Protein AF-A0A958A503-F1 (afdb_monomer_lite)

Sequence (250 aa):
RQLDKTLAKVLLGQRELEAVKTFPFQDFVAVSDGATSAVVLAKGLRSYQADDNGTIALTLRRAVEWLTAANLEHRVGDAGPFFYVPDARCERTVRHEIGVVLGAPSPDDMALQQLNAAFQNPPLIVESQGQGRQTEWAWRQENLPLSSLALAGDHLLARFYNPTPITQPLSRAYLTTDILGQPQETMTQVPAKRIVTVRLDEELPVLSDTPPSPAVTVLARPAWRGGDNHGRPDPDIIAQLTENIAELEQ

pLDDT: mean 87.49, std 9.42, range [50.94, 97.81]

Secondary structure (DSSP, 8-state):
-PPPHHHHHHHSB-EESS---EEE-SSEEEEE-SS-EEEEEESS--EEEE-TT--EEE------SEET-TT-TTEESB-S--EE-GGGG--S-B---EEEEEES--TT-HHHHHHHHHHHSPPPPEEE--SSPP--------SS-EEEEEEETTEEEEEEE--SSS-EEEEEEEEEE-TT--EEEEEEEE-TT-EEEEEE-PPPPPP-SSPPSSPEEESSPPPPSB--------HHHHHHHHHHHHHHT-

Foldseek 3Di:
DDPDPVVCQAPDAKDFQDDDQKAFDDFKDWDDPLAKIKMKGWDPFTIWGADPVGDIGTDPADADQWDFDPPDPRMGHGHDDIDGRLLSRQQWAFDIDMDIDITGDDPQDLVVVVVSCCSHDPDWDKDFDDPDDDDDDDDDDWSFDWPDWDDQPQWIKTKTFRAHQAKAFGPDWFFWDDPNRHTDDIDGIHGHGDITMTTDPDRDPDDDPPQDPVHMGTPDDDDDRIDDGPGDDDVVVVVVVVVVVVVVVD

Structure (mmCIF, N/CA/C/O backbone):
data_AF-A0A958A503-F1
#
_entry.id   AF-A0A958A503-F1
#
loop_
_atom_site.group_PDB
_atom_site.id
_atom_site.type_symbol
_atom_site.label_atom_id
_atom_site.label_alt_id
_atom_site.label_comp_id
_atom_site.label_asym_id
_atom_site.label_entity_id
_atom_site.label_seq_id
_atom_site.pdbx_PDB_ins_code
_atom_site.Cartn_x
_atom_site.Cartn_y
_atom_site.Cartn_z
_atom_site.occupancy
_atom_site.B_iso_or_equiv
_atom_site.auth_seq_id
_atom_site.auth_comp_id
_atom_site.auth_asym_id
_atom_site.auth_atom_id
_atom_site.pdbx_PDB_model_num
ATOM 1 N N . ARG A 1 1 ? 46.637 9.782 -5.307 1.00 50.94 1 ARG A N 1
ATOM 2 C CA . ARG A 1 1 ? 46.701 8.643 -6.257 1.00 50.94 1 ARG A CA 1
ATOM 3 C C . ARG A 1 1 ? 45.408 8.658 -7.054 1.00 50.94 1 ARG A C 1
ATOM 5 O O . ARG A 1 1 ? 44.363 8.458 -6.456 1.00 50.94 1 ARG A O 1
ATOM 12 N N . GLN A 1 2 ? 45.462 9.013 -8.334 1.00 58.66 2 GLN A N 1
ATOM 13 C CA . GLN A 1 2 ? 44.288 9.022 -9.207 1.00 58.66 2 GLN A CA 1
ATOM 14 C C . GLN A 1 2 ? 44.073 7.579 -9.682 1.00 58.66 2 GLN A C 1
ATOM 16 O O . GLN A 1 2 ? 45.025 6.960 -10.155 1.00 58.66 2 GLN A O 1
ATOM 21 N N . LEU A 1 3 ? 42.885 7.015 -9.448 1.00 63.69 3 LEU A N 1
ATOM 22 C CA . LEU A 1 3 ? 42.519 5.700 -9.979 1.00 63.69 3 LEU A CA 1
ATOM 23 C C . LEU A 1 3 ? 42.612 5.742 -11.508 1.00 63.69 3 LEU A C 1
ATOM 25 O O . LEU A 1 3 ? 42.222 6.741 -12.117 1.00 63.69 3 LEU A O 1
ATOM 29 N N . ASP A 1 4 ? 43.129 4.670 -12.110 1.00 83.81 4 ASP A N 1
ATOM 30 C CA . ASP A 1 4 ? 43.065 4.490 -13.559 1.00 83.81 4 ASP A CA 1
ATOM 31 C C . ASP A 1 4 ? 41.610 4.648 -14.034 1.00 83.81 4 ASP A C 1
ATOM 33 O O . ASP A 1 4 ? 40.685 4.190 -13.365 1.00 83.81 4 ASP A O 1
ATOM 37 N N . LYS A 1 5 ? 41.395 5.312 -15.175 1.00 71.56 5 LYS A N 1
ATOM 38 C CA . LYS A 1 5 ? 40.052 5.622 -15.691 1.00 71.56 5 LYS A CA 1
ATOM 39 C C . LYS A 1 5 ? 39.243 4.357 -15.974 1.00 71.56 5 LYS A C 1
ATOM 41 O O . LYS A 1 5 ? 38.027 4.376 -15.801 1.00 71.56 5 LYS A O 1
ATOM 46 N N . THR A 1 6 ? 39.902 3.278 -16.387 1.00 70.44 6 THR A N 1
ATOM 47 C CA . THR A 1 6 ? 39.258 1.981 -16.642 1.00 70.44 6 THR A CA 1
ATOM 48 C C . THR A 1 6 ? 38.799 1.361 -15.329 1.00 70.44 6 THR A C 1
ATOM 50 O O . THR A 1 6 ? 37.628 1.023 -15.173 1.00 70.44 6 THR A O 1
ATOM 53 N N . LEU A 1 7 ? 39.692 1.321 -14.339 1.00 71.00 7 LEU A N 1
ATOM 54 C CA . LEU A 1 7 ? 39.386 0.806 -13.007 1.00 71.00 7 LEU A CA 1
ATOM 55 C C . LEU A 1 7 ? 38.335 1.660 -12.274 1.00 71.00 7 LEU A C 1
ATOM 57 O O . LEU A 1 7 ? 37.466 1.126 -11.594 1.00 71.00 7 LEU A O 1
ATOM 61 N N . ALA A 1 8 ? 38.357 2.982 -12.454 1.00 69.12 8 ALA A N 1
ATOM 62 C CA . ALA A 1 8 ? 37.370 3.893 -11.883 1.00 69.12 8 ALA A CA 1
ATOM 63 C C . ALA A 1 8 ? 35.960 3.668 -12.451 1.00 69.12 8 ALA A C 1
ATOM 65 O O . ALA A 1 8 ? 34.996 3.832 -11.714 1.00 69.12 8 ALA A O 1
ATOM 66 N N . LYS A 1 9 ? 35.826 3.270 -13.725 1.00 64.25 9 LYS A N 1
ATOM 67 C CA . LYS A 1 9 ? 34.524 2.919 -14.319 1.00 64.25 9 LYS A CA 1
ATOM 68 C C . LYS A 1 9 ? 33.946 1.630 -13.738 1.00 64.25 9 LYS A C 1
ATOM 70 O O . LYS A 1 9 ? 32.746 1.574 -13.515 1.00 64.25 9 LYS A O 1
ATOM 75 N N . VAL A 1 10 ? 34.796 0.638 -13.469 1.00 65.62 10 VAL A N 1
ATOM 76 C CA . VAL A 1 10 ? 34.387 -0.655 -12.888 1.00 65.62 10 VAL A CA 1
ATOM 77 C C . VAL A 1 10 ? 34.045 -0.519 -11.402 1.00 65.62 10 VAL A C 1
ATOM 79 O O . VAL A 1 10 ? 33.109 -1.139 -10.915 1.00 65.62 10 VAL A O 1
ATOM 82 N N . LEU A 1 11 ? 34.792 0.306 -10.663 1.00 68.75 11 LEU A N 1
ATOM 83 C CA . LEU A 1 11 ? 34.593 0.487 -9.221 1.00 68.75 11 LEU A CA 1
ATOM 84 C C . LEU A 1 11 ? 33.518 1.523 -8.870 1.00 68.75 11 LEU A C 1
ATOM 86 O O . LEU A 1 11 ? 33.119 1.626 -7.708 1.00 68.75 11 LEU A O 1
ATOM 90 N N . LEU A 1 12 ? 33.057 2.311 -9.842 1.00 70.62 12 LEU A N 1
ATOM 91 C CA . LEU A 1 12 ? 31.947 3.228 -9.639 1.00 70.62 12 LEU A CA 1
ATOM 92 C C . LEU A 1 12 ? 30.639 2.450 -9.789 1.00 70.62 12 LEU A C 1
ATOM 94 O O . LEU A 1 12 ? 30.165 2.227 -10.901 1.00 70.62 12 LEU A O 1
ATOM 98 N N . GLY A 1 13 ? 30.049 2.066 -8.657 1.00 70.38 13 GLY A N 1
ATOM 99 C CA . GLY A 1 13 ? 28.676 1.565 -8.646 1.00 70.38 13 GLY A CA 1
ATOM 100 C C . GLY A 1 13 ? 27.718 2.591 -9.253 1.00 70.38 13 GLY A C 1
ATOM 101 O O . GLY A 1 13 ? 27.991 3.795 -9.210 1.00 70.38 13 GLY A O 1
ATOM 102 N N . GLN A 1 14 ? 26.612 2.117 -9.826 1.00 77.44 14 GLN A N 1
ATOM 103 C CA . GLN A 1 14 ? 25.638 2.975 -10.494 1.00 77.44 14 GLN A CA 1
ATOM 104 C C . GLN A 1 14 ? 25.156 4.126 -9.593 1.00 77.44 14 GLN A C 1
ATOM 106 O O . GLN A 1 14 ? 24.748 3.918 -8.448 1.00 77.44 14 GLN A O 1
ATOM 111 N N . ARG A 1 15 ? 25.173 5.351 -10.126 1.00 75.56 15 ARG A N 1
ATOM 112 C CA . ARG A 1 15 ? 24.654 6.561 -9.473 1.00 75.56 15 ARG A CA 1
ATOM 113 C C . ARG A 1 15 ? 23.808 7.356 -10.456 1.00 75.56 15 ARG A C 1
ATOM 115 O O . ARG A 1 15 ? 24.171 7.485 -11.624 1.00 75.56 15 ARG A O 1
ATOM 122 N N . GLU A 1 16 ? 22.704 7.903 -9.962 1.00 80.31 16 GLU A N 1
ATOM 123 C CA . GLU A 1 16 ? 21.928 8.912 -10.688 1.00 80.31 16 GLU A CA 1
ATOM 124 C C . GLU A 1 16 ? 22.753 10.209 -10.760 1.00 80.31 16 GLU A C 1
ATOM 126 O O . GLU A 1 16 ? 23.384 10.606 -9.776 1.00 80.31 16 GLU A O 1
ATOM 131 N N . LEU A 1 17 ? 22.783 10.840 -11.932 1.00 79.75 17 LEU A N 1
ATOM 132 C CA . LEU A 1 17 ? 23.497 12.097 -12.179 1.00 79.75 17 LEU A CA 1
ATOM 133 C C . LEU A 1 17 ? 22.660 13.324 -11.802 1.00 79.75 17 LEU A C 1
ATOM 135 O O . LEU A 1 17 ? 23.209 14.376 -11.478 1.00 79.75 17 LEU A O 1
ATOM 139 N N . GLU A 1 18 ? 21.337 13.179 -11.835 1.00 81.31 18 GLU A N 1
ATOM 140 C CA . GLU A 1 18 ? 20.371 14.242 -11.583 1.00 81.31 18 GLU A CA 1
ATOM 141 C C . GLU A 1 18 ? 19.637 14.056 -10.251 1.00 81.31 18 GLU A C 1
ATOM 143 O O . GLU A 1 18 ? 19.759 13.037 -9.566 1.00 81.31 18 GLU A O 1
ATOM 148 N N . ALA A 1 19 ? 18.853 15.066 -9.873 1.00 81.38 19 ALA A N 1
ATOM 149 C CA . ALA A 1 19 ? 17.999 14.991 -8.699 1.00 81.38 19 ALA A CA 1
ATOM 150 C C . ALA A 1 19 ? 16.951 13.875 -8.857 1.00 81.38 19 ALA A C 1
ATOM 152 O O . ALA A 1 19 ? 16.210 13.826 -9.840 1.00 81.38 19 ALA A O 1
ATOM 153 N N . VAL A 1 20 ? 16.842 13.009 -7.848 1.00 80.88 20 VAL A N 1
ATOM 154 C CA . VAL A 1 20 ? 15.802 11.978 -7.793 1.00 80.88 20 VAL A CA 1
ATOM 155 C C . VAL A 1 20 ? 14.455 12.648 -7.522 1.00 80.88 20 VAL A C 1
ATOM 157 O O . VAL A 1 2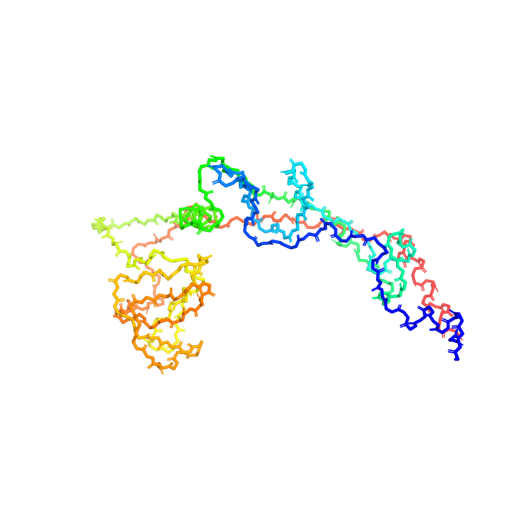0 ? 14.215 13.150 -6.428 1.00 80.88 20 VAL A O 1
ATOM 160 N N . LYS A 1 21 ? 13.575 12.644 -8.528 1.00 87.69 21 LYS A N 1
ATOM 161 C CA . LYS A 1 21 ? 12.207 13.196 -8.442 1.00 87.69 21 LYS A CA 1
ATOM 162 C C . LYS A 1 21 ? 11.114 12.132 -8.353 1.00 87.69 21 LYS A C 1
ATOM 164 O O . LYS A 1 21 ? 9.931 12.452 -8.364 1.00 87.69 21 LYS A O 1
ATOM 169 N N . THR A 1 22 ? 11.509 10.862 -8.304 1.00 91.25 22 THR A N 1
ATOM 170 C CA . THR A 1 22 ? 10.591 9.730 -8.168 1.00 91.25 22 THR A CA 1
ATOM 171 C C . THR A 1 22 ? 10.676 9.175 -6.757 1.00 91.25 22 THR A C 1
ATOM 173 O O . THR A 1 22 ? 11.751 8.779 -6.311 1.00 91.25 22 THR A O 1
ATOM 176 N N . PHE A 1 23 ? 9.537 9.109 -6.078 1.00 94.25 23 PHE A N 1
ATOM 177 C CA . PHE A 1 23 ? 9.445 8.719 -4.678 1.00 94.25 23 PHE A CA 1
ATOM 178 C C . PHE A 1 23 ? 8.565 7.476 -4.514 1.00 94.25 23 PHE A C 1
ATOM 180 O O . PHE A 1 23 ? 7.608 7.286 -5.278 1.00 94.25 23 PHE A O 1
ATOM 187 N N . PRO A 1 24 ? 8.877 6.606 -3.538 1.00 96.12 24 PRO A N 1
ATOM 188 C CA . PRO A 1 24 ? 8.024 5.481 -3.216 1.00 96.12 24 PRO A CA 1
ATOM 189 C C . PRO A 1 24 ? 6.780 5.946 -2.456 1.00 96.12 24 PRO A C 1
ATOM 191 O O . PRO A 1 24 ? 6.839 6.865 -1.643 1.00 96.12 24 PRO A O 1
ATOM 194 N N . PHE A 1 25 ? 5.663 5.260 -2.669 1.00 95.75 25 PHE A N 1
ATOM 195 C CA . PHE A 1 25 ? 4.483 5.368 -1.812 1.00 95.75 25 PHE A CA 1
ATOM 196 C C . PHE A 1 25 ? 3.798 4.006 -1.697 1.00 95.75 25 PHE A C 1
ATOM 198 O O . PHE A 1 25 ? 4.087 3.093 -2.477 1.00 95.75 25 PHE A O 1
ATOM 205 N N . GLN A 1 26 ? 2.919 3.849 -0.709 1.00 93.06 26 GLN A N 1
ATOM 206 C CA . GLN A 1 26 ? 2.221 2.586 -0.477 1.00 93.06 26 GLN A CA 1
ATOM 207 C C . GLN A 1 26 ? 0.765 2.657 -0.936 1.00 93.06 26 GLN A C 1
ATOM 209 O O . GLN A 1 26 ? 0.416 2.027 -1.929 1.00 93.06 26 GLN A O 1
ATOM 214 N N . ASP A 1 27 ? -0.067 3.433 -0.249 1.00 94.31 27 ASP A N 1
ATOM 215 C CA . ASP A 1 27 ? -1.512 3.410 -0.496 1.00 94.31 27 ASP A CA 1
ATOM 216 C C . ASP A 1 27 ? -2.041 4.731 -1.048 1.00 94.31 27 ASP A C 1
ATOM 218 O O . ASP A 1 27 ? -2.958 4.739 -1.870 1.00 94.31 27 ASP A O 1
ATOM 222 N N . PHE A 1 28 ? -1.451 5.849 -0.626 1.00 95.62 28 PHE A N 1
ATOM 223 C CA . PHE A 1 28 ? -1.832 7.171 -1.091 1.00 95.62 28 PHE A CA 1
ATOM 224 C C . PHE A 1 28 ? -0.673 8.161 -1.051 1.00 95.62 28 PHE A C 1
ATOM 226 O O . PHE A 1 28 ? 0.340 7.940 -0.386 1.00 95.62 28 PHE A O 1
ATOM 233 N N . VAL A 1 29 ? -0.862 9.266 -1.761 1.00 95.62 29 VAL A N 1
ATOM 234 C CA . VAL A 1 29 ? -0.036 10.473 -1.716 1.00 95.62 29 VAL A CA 1
ATOM 235 C C . VAL A 1 29 ? -0.966 11.682 -1.668 1.00 95.62 29 VAL A C 1
ATOM 237 O O . VAL A 1 29 ? -2.062 11.641 -2.225 1.00 95.62 29 VAL A O 1
ATOM 240 N N . ALA A 1 30 ? -0.555 12.743 -0.980 1.00 93.75 30 ALA A N 1
ATOM 241 C CA . ALA A 1 30 ? -1.361 13.943 -0.816 1.00 93.75 30 ALA A CA 1
ATOM 242 C C . ALA A 1 30 ? -0.523 15.212 -0.969 1.00 93.75 30 ALA A C 1
ATOM 244 O O . ALA A 1 30 ? 0.633 15.249 -0.548 1.00 93.75 30 ALA A O 1
ATOM 245 N N . VAL A 1 31 ? -1.144 16.252 -1.518 1.00 92.50 31 VAL A N 1
ATOM 246 C CA . VAL A 1 31 ? -0.665 17.638 -1.473 1.00 92.50 31 VAL A CA 1
ATOM 247 C C . VAL A 1 31 ? -1.658 18.429 -0.632 1.00 92.50 31 VAL A C 1
ATOM 249 O O . VAL A 1 31 ? -2.867 18.269 -0.798 1.00 92.50 31 VAL A O 1
ATOM 252 N N . SER A 1 32 ? -1.156 19.246 0.290 1.00 91.19 32 SER A N 1
ATOM 253 C CA . SER A 1 32 ? -1.972 20.045 1.203 1.00 91.19 32 SER A CA 1
ATOM 254 C C . SER A 1 32 ? -1.373 21.434 1.376 1.00 91.19 32 SER A C 1
ATOM 256 O O . SER A 1 32 ? -0.153 21.567 1.473 1.00 91.19 32 SER A O 1
ATOM 258 N N . ASP A 1 33 ? -2.230 22.450 1.451 1.00 88.94 33 ASP A N 1
ATOM 259 C CA . ASP A 1 33 ? -1.862 23.824 1.821 1.00 88.94 33 ASP A CA 1
ATOM 260 C C . ASP A 1 33 ? -2.138 24.127 3.310 1.00 88.94 33 ASP A C 1
ATOM 262 O O . ASP A 1 33 ? -1.980 25.259 3.766 1.00 88.94 33 ASP A O 1
ATOM 266 N N . GLY A 1 34 ? -2.554 23.112 4.077 1.00 85.56 34 GLY A N 1
ATOM 267 C CA . GLY A 1 34 ? -2.942 23.221 5.484 1.00 85.56 34 GLY A CA 1
ATOM 268 C C . GLY A 1 34 ? -4.422 23.548 5.717 1.00 85.56 34 GLY A C 1
ATOM 269 O O . GLY A 1 34 ? -4.911 23.311 6.821 1.00 85.56 34 GLY A O 1
ATOM 270 N N . ALA A 1 35 ? -5.151 24.032 4.707 1.00 87.62 35 ALA A N 1
ATOM 271 C CA . ALA A 1 35 ? -6.601 24.251 4.761 1.00 87.62 35 ALA A CA 1
ATOM 272 C C . ALA A 1 35 ? -7.371 23.192 3.958 1.00 87.62 35 ALA A C 1
ATOM 274 O O . ALA A 1 35 ? -8.446 22.743 4.361 1.00 87.62 35 ALA A O 1
ATOM 275 N N . THR A 1 36 ? -6.814 22.787 2.822 1.00 90.19 36 THR A N 1
ATOM 276 C CA . THR A 1 36 ? -7.361 21.783 1.917 1.00 90.19 36 THR A CA 1
ATOM 277 C C . THR A 1 36 ? -6.273 20.821 1.466 1.00 90.19 36 THR A C 1
ATOM 279 O O . THR A 1 36 ? -5.079 21.125 1.489 1.00 90.19 36 THR A O 1
ATOM 282 N N . SER A 1 37 ? -6.697 19.629 1.063 1.00 92.62 37 SER A N 1
ATOM 283 C CA . SER A 1 37 ? -5.823 18.582 0.562 1.00 92.62 37 SER A CA 1
ATOM 284 C C . SER A 1 37 ? -6.414 17.947 -0.689 1.00 92.62 37 SER A C 1
ATOM 286 O O . SER A 1 37 ? -7.624 17.711 -0.786 1.00 92.62 37 SER A O 1
ATOM 288 N N . ALA A 1 38 ? -5.531 17.623 -1.626 1.00 93.25 38 ALA A N 1
ATOM 289 C CA . ALA A 1 38 ? -5.799 16.72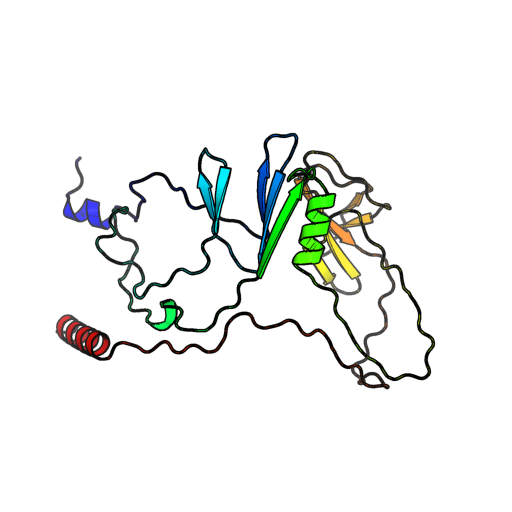3 -2.732 1.00 93.25 38 ALA A CA 1
ATOM 290 C C . ALA A 1 38 ? -5.048 15.417 -2.474 1.00 93.25 38 ALA 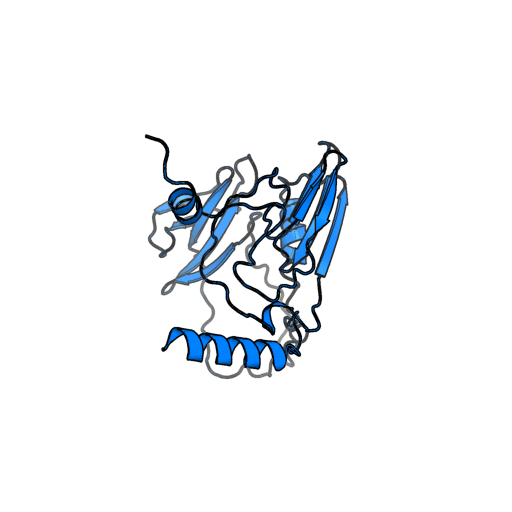A C 1
ATOM 292 O O . ALA A 1 38 ? -3.819 15.403 -2.392 1.00 93.25 38 ALA A O 1
ATOM 293 N N . VAL A 1 39 ? -5.788 14.321 -2.327 1.00 95.00 39 VAL A N 1
ATOM 294 C CA . VAL A 1 39 ? -5.240 12.992 -2.047 1.00 95.00 39 VAL A CA 1
ATOM 295 C C . VAL A 1 39 ? -5.511 12.080 -3.231 1.00 95.00 39 VAL A C 1
ATOM 297 O O . VAL A 1 39 ? -6.647 11.969 -3.694 1.00 95.00 39 VAL A O 1
ATOM 300 N N . VAL A 1 40 ? -4.475 11.377 -3.677 1.00 95.88 40 VAL A N 1
ATOM 301 C CA . VAL A 1 40 ? -4.576 10.301 -4.656 1.00 95.88 40 VAL A CA 1
ATOM 302 C C . VAL A 1 40 ? -4.350 8.967 -3.952 1.00 95.88 40 VAL A C 1
ATOM 304 O O . VAL A 1 40 ? -3.267 8.701 -3.436 1.00 95.88 40 VAL A O 1
ATOM 307 N N . LEU A 1 41 ? -5.383 8.130 -3.943 1.00 96.50 41 LEU A N 1
ATOM 308 C CA . LEU A 1 41 ? -5.375 6.752 -3.456 1.00 96.50 41 LEU A CA 1
ATOM 309 C C . LEU A 1 41 ? -5.048 5.824 -4.629 1.00 96.50 41 LEU A C 1
ATOM 311 O O . LEU A 1 41 ? -5.597 6.003 -5.716 1.00 96.50 41 LEU A O 1
ATOM 315 N N . ALA A 1 42 ? -4.214 4.807 -4.436 1.00 96.44 42 ALA A N 1
ATOM 316 C CA . ALA A 1 42 ? -3.919 3.844 -5.494 1.00 96.44 42 ALA A CA 1
ATOM 317 C C . ALA A 1 42 ? -3.745 2.420 -4.966 1.00 96.44 42 ALA A C 1
ATOM 319 O O . ALA A 1 42 ? -3.173 2.194 -3.900 1.00 96.44 42 ALA A O 1
ATOM 320 N N . LYS A 1 43 ? -4.193 1.436 -5.755 1.00 94.44 43 LYS A N 1
ATOM 321 C CA . LYS A 1 43 ? -3.964 0.014 -5.460 1.00 94.44 43 LYS A CA 1
ATOM 322 C C . LYS A 1 43 ? -2.794 -0.533 -6.257 1.00 94.44 43 LYS A C 1
ATOM 324 O O . LYS A 1 43 ? -2.853 -0.640 -7.480 1.00 94.44 43 LYS A O 1
ATOM 329 N N . GLY A 1 44 ? -1.746 -0.951 -5.553 1.00 91.50 44 GLY A N 1
ATOM 330 C CA . GLY A 1 44 ? -0.603 -1.650 -6.149 1.00 91.50 44 GLY A CA 1
ATOM 331 C C . GLY A 1 44 ? 0.352 -0.772 -6.964 1.00 91.50 44 GLY A C 1
ATOM 332 O O . GLY A 1 44 ? 1.324 -1.299 -7.497 1.00 91.50 44 GLY A O 1
ATOM 333 N N . LEU A 1 45 ? 0.122 0.542 -7.036 1.00 95.06 45 LEU A N 1
ATOM 334 C CA . LEU A 1 45 ? 1.112 1.500 -7.530 1.00 95.06 45 LEU A CA 1
ATOM 335 C C . LEU A 1 45 ? 2.073 1.867 -6.398 1.00 95.06 45 LEU A C 1
ATOM 337 O O . LEU A 1 45 ? 1.684 1.878 -5.230 1.00 95.06 45 LEU A O 1
ATOM 341 N N . ARG A 1 46 ? 3.346 2.083 -6.737 1.00 95.88 46 ARG A N 1
ATOM 342 C CA . ARG A 1 46 ? 4.429 2.232 -5.747 1.00 95.88 46 ARG A CA 1
ATOM 343 C C . ARG A 1 46 ? 5.372 3.391 -6.019 1.00 95.88 46 ARG A C 1
ATOM 345 O O . ARG A 1 46 ? 6.358 3.549 -5.313 1.00 95.88 46 ARG A O 1
ATOM 352 N N . SER A 1 47 ? 5.099 4.176 -7.052 1.00 96.50 47 SER A N 1
ATOM 353 C CA . SER A 1 47 ? 5.965 5.259 -7.494 1.00 96.50 47 SER A CA 1
ATOM 354 C C . SER A 1 47 ? 5.131 6.453 -7.928 1.00 96.50 47 SER A C 1
ATOM 356 O O . SER A 1 47 ? 4.174 6.304 -8.695 1.00 96.50 47 SER A O 1
ATOM 358 N N . TYR A 1 48 ? 5.521 7.625 -7.442 1.00 96.56 48 TYR A N 1
ATOM 359 C CA . TYR A 1 48 ? 4.973 8.901 -7.869 1.00 96.56 48 TYR A CA 1
ATOM 360 C C . TYR A 1 48 ? 6.089 9.926 -8.074 1.00 96.56 48 TYR A C 1
ATOM 362 O O . TYR A 1 48 ? 7.218 9.739 -7.614 1.00 96.56 48 TYR A O 1
ATOM 370 N N . GLN A 1 49 ? 5.758 11.011 -8.759 1.00 95.62 49 GLN A N 1
ATOM 371 C CA . GLN A 1 49 ? 6.546 12.236 -8.821 1.00 95.62 49 GLN A CA 1
ATOM 372 C C . GLN A 1 49 ? 5.675 13.396 -8.348 1.00 95.62 49 GLN A C 1
ATOM 374 O O . GLN A 1 49 ? 4.453 13.363 -8.522 1.00 95.62 49 GLN A O 1
ATOM 379 N N . ALA A 1 50 ? 6.306 14.399 -7.749 1.00 92.62 50 ALA A N 1
ATOM 380 C CA . ALA A 1 50 ? 5.658 15.645 -7.370 1.00 92.62 50 ALA A CA 1
ATOM 381 C C . ALA A 1 50 ? 6.504 16.840 -7.818 1.00 92.62 50 ALA A C 1
ATOM 383 O O . ALA A 1 50 ? 7.734 16.738 -7.859 1.00 92.62 50 ALA A O 1
ATOM 384 N N . ASP A 1 51 ? 5.846 17.946 -8.159 1.00 90.06 51 ASP A N 1
ATOM 385 C CA . ASP A 1 51 ? 6.495 19.214 -8.495 1.00 90.06 51 ASP A CA 1
ATOM 386 C C . ASP A 1 51 ? 6.097 20.348 -7.536 1.00 90.06 51 ASP A C 1
ATOM 388 O O . ASP A 1 51 ? 5.192 20.208 -6.709 1.00 90.06 51 ASP A O 1
ATOM 392 N N . ASP A 1 52 ? 6.779 21.487 -7.667 1.00 88.50 52 ASP A N 1
ATOM 393 C CA . ASP A 1 52 ? 6.561 22.670 -6.824 1.00 88.50 52 ASP A CA 1
ATOM 394 C C . ASP A 1 52 ? 5.186 23.328 -7.051 1.00 88.50 52 ASP A C 1
ATOM 396 O O . ASP A 1 52 ? 4.751 24.144 -6.240 1.00 88.50 52 ASP A O 1
ATOM 400 N N . ASN A 1 53 ? 4.478 22.963 -8.126 1.00 89.94 53 ASN A N 1
ATOM 401 C CA . ASN A 1 53 ? 3.116 23.425 -8.401 1.00 89.94 53 ASN A CA 1
ATOM 402 C C . ASN A 1 53 ? 2.054 22.541 -7.723 1.00 89.94 53 ASN A C 1
ATOM 404 O O . ASN A 1 53 ? 0.860 22.809 -7.859 1.00 89.94 53 ASN A O 1
ATOM 408 N N . GLY A 1 54 ? 2.463 21.480 -7.018 1.00 87.88 54 GLY A N 1
ATOM 409 C CA . GLY A 1 54 ? 1.554 20.528 -6.383 1.00 87.88 54 GLY A CA 1
ATOM 410 C C . GLY A 1 54 ? 0.993 19.469 -7.337 1.00 87.88 54 GLY A C 1
ATOM 411 O O . GLY A 1 54 ? 0.017 18.798 -6.999 1.00 87.88 54 GLY A O 1
ATOM 412 N N . THR A 1 55 ? 1.587 19.286 -8.519 1.00 93.06 55 THR A N 1
ATOM 413 C CA . THR A 1 55 ? 1.191 18.227 -9.456 1.00 93.06 55 THR A CA 1
ATOM 414 C C . THR A 1 55 ? 1.680 16.878 -8.948 1.00 93.06 55 THR A C 1
ATOM 416 O O . THR A 1 55 ? 2.874 16.702 -8.725 1.00 93.06 55 THR A O 1
ATOM 419 N N . ILE A 1 56 ? 0.784 15.895 -8.830 1.00 94.12 56 ILE A N 1
ATOM 420 C CA . ILE A 1 56 ? 1.141 14.496 -8.556 1.00 94.12 56 ILE A CA 1
ATOM 421 C C . ILE A 1 56 ? 1.048 13.695 -9.857 1.00 94.12 56 ILE A C 1
ATOM 423 O O . ILE A 1 56 ? -0.028 13.581 -10.444 1.00 94.12 56 ILE A O 1
ATOM 427 N N . ALA A 1 57 ? 2.150 13.071 -10.268 1.00 95.62 57 ALA A N 1
ATOM 428 C CA . ALA A 1 57 ? 2.175 12.115 -11.372 1.00 95.62 57 ALA A CA 1
ATOM 429 C C . ALA A 1 57 ? 2.391 10.694 -10.838 1.00 95.62 57 ALA A C 1
ATOM 431 O O . ALA A 1 57 ? 3.379 10.423 -10.159 1.00 95.62 57 ALA A O 1
ATOM 432 N N . LEU A 1 58 ? 1.481 9.769 -11.153 1.00 96.38 58 LEU A N 1
ATOM 433 C CA . LEU A 1 58 ? 1.619 8.357 -10.791 1.00 96.38 58 LEU A CA 1
ATOM 434 C C . LEU A 1 58 ? 2.247 7.557 -11.931 1.00 96.38 58 LEU A C 1
ATOM 436 O O . LEU A 1 58 ? 1.776 7.594 -13.068 1.00 96.38 58 LEU A O 1
ATOM 440 N N . THR A 1 59 ? 3.255 6.750 -11.608 1.00 95.69 59 THR A N 1
ATOM 441 C CA . THR A 1 59 ? 3.819 5.794 -12.564 1.00 95.69 59 THR A CA 1
ATOM 442 C C . THR A 1 59 ? 2.866 4.610 -12.708 1.00 95.69 59 THR A C 1
ATOM 444 O O . THR A 1 59 ? 2.859 3.714 -11.865 1.00 95.69 59 THR A O 1
ATOM 447 N N . LEU A 1 60 ? 2.061 4.589 -13.774 1.00 95.50 60 LEU A N 1
ATOM 448 C CA . LEU A 1 60 ? 1.121 3.488 -14.027 1.00 95.50 60 LEU A CA 1
ATOM 449 C C . LEU A 1 60 ? 1.847 2.210 -14.460 1.00 95.50 60 LEU A C 1
ATOM 451 O O . LEU A 1 60 ? 1.584 1.125 -13.946 1.00 95.50 60 LEU A O 1
ATOM 455 N N . ARG A 1 61 ? 2.795 2.340 -15.390 1.00 92.38 61 ARG A N 1
ATOM 456 C CA . ARG A 1 61 ? 3.554 1.218 -15.942 1.00 92.38 61 ARG A CA 1
ATOM 457 C C . ARG A 1 61 ? 4.960 1.664 -16.305 1.00 92.38 61 ARG A C 1
ATOM 459 O O . ARG A 1 61 ? 5.149 2.722 -16.895 1.00 92.38 61 ARG A O 1
ATOM 466 N N . ARG A 1 62 ? 5.935 0.810 -15.997 1.00 91.81 62 ARG A N 1
ATOM 467 C CA . ARG A 1 62 ? 7.312 0.926 -16.474 1.00 91.81 62 ARG A CA 1
ATOM 468 C C . ARG A 1 62 ? 7.661 -0.362 -17.204 1.00 91.81 62 ARG A C 1
ATOM 470 O O . ARG A 1 62 ? 7.723 -1.414 -16.578 1.00 91.81 62 ARG A O 1
ATOM 477 N N . ALA A 1 63 ? 7.827 -0.269 -18.516 1.00 93.38 63 ALA A N 1
ATOM 478 C CA . ALA A 1 63 ? 8.210 -1.384 -19.368 1.00 93.38 63 ALA A CA 1
ATOM 479 C C . ALA A 1 63 ? 9.694 -1.250 -19.704 1.00 93.38 63 ALA A C 1
ATOM 481 O O . ALA A 1 63 ? 10.136 -0.186 -20.132 1.00 93.38 63 ALA A O 1
ATOM 482 N N . VAL A 1 64 ? 10.452 -2.313 -19.476 1.00 91.38 64 VAL A N 1
ATOM 483 C CA . VAL A 1 64 ? 11.864 -2.407 -19.854 1.00 91.38 64 VAL A CA 1
ATOM 484 C C . VAL A 1 64 ? 12.104 -3.764 -20.480 1.00 91.38 64 VAL A C 1
ATOM 486 O O . VAL A 1 64 ? 11.334 -4.688 -20.265 1.00 91.38 64 VAL A O 1
ATOM 489 N N . GLU A 1 65 ? 13.178 -3.897 -21.232 1.00 92.56 65 GLU A N 1
ATOM 490 C CA . GLU A 1 65 ? 13.535 -5.170 -21.859 1.00 92.56 65 GLU A CA 1
ATOM 491 C C . GLU A 1 65 ? 14.908 -5.677 -21.404 1.00 92.56 65 GLU A C 1
ATOM 493 O O . GLU A 1 65 ? 15.244 -6.843 -21.581 1.00 92.56 65 GLU A O 1
ATOM 498 N N . TRP A 1 66 ? 15.672 -4.812 -20.741 1.00 89.00 66 TRP A N 1
ATOM 499 C CA . TRP A 1 66 ? 17.018 -5.102 -20.281 1.00 89.00 66 TRP A CA 1
ATOM 500 C C . TRP A 1 66 ? 17.174 -4.711 -18.819 1.00 89.00 66 TRP A C 1
ATOM 502 O O . TRP A 1 66 ? 16.821 -3.596 -18.411 1.00 89.00 66 TRP A O 1
ATOM 512 N N . LEU A 1 67 ? 17.720 -5.629 -18.026 1.00 86.25 67 LEU A N 1
ATOM 513 C CA . LEU A 1 67 ? 18.278 -5.299 -16.724 1.00 86.25 67 LEU A CA 1
ATOM 514 C C . LEU A 1 67 ? 19.666 -4.690 -16.954 1.00 86.25 67 LEU A C 1
ATOM 516 O O . LEU A 1 67 ? 20.376 -5.131 -17.852 1.00 86.25 67 LEU A O 1
ATOM 520 N N . THR A 1 68 ? 20.002 -3.661 -16.169 1.00 77.50 68 THR A N 1
ATOM 521 C CA . THR A 1 68 ? 21.297 -2.948 -16.217 1.00 77.50 68 THR A CA 1
ATOM 522 C C . THR A 1 68 ? 21.681 -2.420 -17.607 1.00 77.50 68 THR A C 1
ATOM 524 O O . THR A 1 68 ? 22.806 -2.574 -18.072 1.00 77.50 68 THR A O 1
ATOM 527 N N . ALA A 1 69 ? 20.740 -1.740 -18.275 1.00 71.75 69 ALA A N 1
ATOM 528 C CA . ALA A 1 69 ? 21.001 -1.136 -19.578 1.00 71.75 69 ALA A CA 1
ATOM 529 C C . ALA A 1 69 ? 22.236 -0.220 -19.578 1.00 71.75 69 ALA A C 1
ATOM 531 O O . ALA A 1 69 ? 22.384 0.650 -18.715 1.00 71.75 69 ALA A O 1
ATOM 532 N N . ALA A 1 70 ? 23.115 -0.423 -20.562 1.00 67.44 70 ALA A N 1
ATOM 533 C CA . ALA A 1 70 ? 24.288 0.415 -20.759 1.00 67.44 70 ALA A CA 1
ATOM 534 C C . ALA A 1 70 ? 23.882 1.827 -21.216 1.00 67.44 70 ALA A C 1
ATOM 536 O O . ALA A 1 70 ? 22.868 2.007 -21.889 1.00 67.44 70 ALA A O 1
ATOM 537 N N . ASN A 1 71 ? 24.715 2.820 -20.893 1.00 69.75 71 ASN A N 1
ATOM 538 C CA . ASN A 1 71 ? 24.608 4.193 -21.406 1.00 69.75 71 ASN A CA 1
ATOM 539 C C . ASN A 1 71 ? 23.269 4.899 -21.106 1.00 69.75 71 ASN A C 1
ATOM 541 O O . ASN A 1 71 ? 22.763 5.653 -21.934 1.00 69.75 71 ASN A O 1
ATOM 545 N N . LEU A 1 72 ? 22.694 4.673 -19.921 1.00 73.62 72 LEU A N 1
ATOM 546 C CA . LEU A 1 72 ? 21.526 5.430 -19.461 1.00 73.62 72 LEU A CA 1
ATOM 547 C C . LEU A 1 72 ? 21.888 6.913 -19.290 1.00 73.62 72 LEU A C 1
ATOM 549 O O . LEU A 1 72 ? 22.797 7.239 -18.535 1.00 73.62 72 LEU A O 1
ATOM 553 N N . GLU A 1 73 ? 21.140 7.798 -19.951 1.00 77.25 73 GLU A N 1
ATOM 554 C CA . GLU A 1 73 ? 21.414 9.244 -20.033 1.00 77.25 73 GLU A CA 1
ATOM 555 C C . GLU A 1 73 ? 21.641 9.906 -18.665 1.00 77.25 73 GLU A C 1
ATOM 557 O O . GLU A 1 73 ? 22.581 10.676 -18.484 1.00 77.25 73 GLU A O 1
ATOM 562 N N . HIS A 1 74 ? 20.834 9.536 -17.671 1.00 78.88 74 HIS A N 1
ATOM 563 C CA . HIS A 1 74 ? 20.868 10.145 -16.339 1.00 78.88 74 HIS A CA 1
ATOM 564 C C . HIS A 1 74 ? 21.638 9.312 -15.305 1.00 78.88 74 HIS A C 1
ATOM 566 O O . HIS A 1 74 ? 21.495 9.546 -14.103 1.00 78.88 74 HIS A O 1
ATOM 572 N N . ARG A 1 75 ? 22.442 8.324 -15.729 1.00 77.00 75 ARG A N 1
ATOM 573 C CA . ARG A 1 75 ? 23.190 7.445 -14.815 1.00 77.00 75 ARG A CA 1
ATOM 574 C C . ARG A 1 75 ? 24.628 7.233 -15.252 1.00 77.00 75 ARG A C 1
ATOM 576 O O . ARG A 1 75 ? 24.944 7.129 -16.429 1.00 77.00 75 ARG A O 1
ATOM 583 N N . VAL A 1 76 ? 25.501 7.090 -14.265 1.00 79.38 76 VAL A N 1
ATOM 584 C CA . VAL A 1 76 ? 26.907 6.731 -14.464 1.00 79.38 76 VAL A CA 1
ATOM 585 C C . VAL A 1 76 ? 27.266 5.530 -13.603 1.00 79.38 76 VAL A C 1
ATOM 587 O O . VAL A 1 76 ? 26.673 5.331 -12.546 1.00 79.38 76 VAL A O 1
ATOM 590 N N . GLY A 1 77 ? 28.267 4.767 -14.030 1.00 74.69 77 GLY A N 1
ATOM 591 C CA . GLY A 1 77 ? 28.732 3.581 -13.317 1.00 74.69 77 GLY A CA 1
ATOM 592 C C . GLY A 1 77 ? 28.012 2.311 -13.754 1.00 74.69 77 GLY A C 1
ATOM 593 O O . GLY A 1 77 ? 27.062 2.353 -14.539 1.00 74.69 77 GLY A O 1
ATOM 594 N N . ASP A 1 78 ? 28.501 1.184 -13.253 1.00 72.62 78 ASP A N 1
ATOM 595 C CA . ASP A 1 78 ? 27.989 -0.142 -13.586 1.00 72.62 78 ASP A CA 1
ATOM 596 C C . ASP A 1 78 ? 26.915 -0.580 -12.577 1.00 72.62 78 ASP A C 1
ATOM 598 O O . ASP A 1 78 ? 27.041 -0.377 -11.364 1.00 72.62 78 ASP A O 1
ATOM 602 N N . ALA A 1 79 ? 25.828 -1.146 -13.096 1.00 73.12 79 ALA A N 1
ATOM 603 C CA . ALA A 1 79 ? 24.704 -1.659 -12.319 1.00 73.12 79 ALA A CA 1
ATOM 604 C C . ALA A 1 79 ? 24.714 -3.190 -12.202 1.00 73.12 79 ALA A C 1
ATOM 606 O O . ALA A 1 79 ? 23.848 -3.747 -11.526 1.00 73.12 79 ALA A O 1
ATOM 607 N N . GLY A 1 80 ? 25.670 -3.863 -12.850 1.00 77.50 80 GLY A N 1
ATOM 608 C CA . GLY A 1 80 ? 25.776 -5.314 -12.906 1.00 77.50 80 GLY A CA 1
ATOM 609 C C . GLY A 1 80 ? 25.546 -5.879 -14.314 1.00 77.50 80 GLY A C 1
ATOM 610 O O . GLY A 1 80 ? 25.442 -5.131 -15.288 1.00 77.50 80 GLY A O 1
ATOM 611 N N . PRO A 1 81 ? 25.443 -7.214 -14.439 1.00 76.44 81 PRO A N 1
ATOM 612 C CA . PRO A 1 81 ? 25.471 -7.885 -15.732 1.00 76.44 81 PRO A CA 1
ATOM 613 C C . PRO A 1 81 ? 24.238 -7.552 -16.568 1.00 76.44 81 PRO A C 1
ATOM 615 O O . PRO A 1 81 ? 23.121 -7.569 -16.054 1.00 76.44 81 PRO A O 1
ATOM 618 N N . PHE A 1 82 ? 24.456 -7.284 -17.853 1.00 83.38 82 PHE A N 1
ATOM 619 C CA . PHE A 1 82 ? 23.408 -6.969 -18.820 1.00 83.38 82 PHE A CA 1
ATOM 620 C C . PHE A 1 82 ? 22.562 -8.216 -19.108 1.00 83.38 82 PHE A C 1
ATOM 622 O O . PHE A 1 82 ? 23.065 -9.192 -19.664 1.00 83.38 82 PHE A O 1
ATOM 629 N N . PHE A 1 83 ? 21.283 -8.197 -18.719 1.00 88.06 83 PHE A N 1
ATOM 630 C CA . PHE A 1 83 ? 20.377 -9.341 -18.890 1.00 88.06 83 PHE A CA 1
ATOM 631 C C . PHE A 1 83 ? 19.169 -8.995 -19.749 1.00 88.06 83 PHE A C 1
ATOM 633 O O . PHE A 1 83 ? 18.459 -8.025 -19.473 1.00 88.06 83 PHE A O 1
ATOM 640 N N . TYR A 1 84 ? 18.895 -9.849 -20.735 1.00 92.19 84 TYR A N 1
ATOM 641 C CA . TYR A 1 84 ? 17.682 -9.782 -21.541 1.00 92.19 84 TYR A CA 1
ATOM 642 C C . TYR A 1 84 ? 16.482 -10.309 -20.748 1.00 92.19 84 TYR A C 1
ATOM 644 O O . TYR A 1 84 ? 16.473 -11.459 -20.306 1.00 92.19 84 TYR A O 1
ATOM 652 N N . VAL A 1 85 ? 15.473 -9.462 -20.547 1.00 93.31 85 VAL A N 1
ATOM 653 C CA . VAL A 1 85 ? 14.288 -9.736 -19.718 1.00 93.31 85 VAL A CA 1
ATOM 654 C C . VAL A 1 85 ? 13.003 -9.370 -20.478 1.00 93.31 85 VAL A C 1
ATOM 656 O O . VAL A 1 85 ? 12.309 -8.422 -20.108 1.00 93.31 85 VAL A O 1
ATOM 659 N N . PRO A 1 86 ? 12.639 -10.119 -21.537 1.00 93.31 86 PRO A N 1
ATOM 660 C CA . PRO A 1 86 ? 11.529 -9.765 -22.430 1.00 93.31 86 PRO A CA 1
ATOM 661 C C . PRO A 1 86 ? 10.183 -9.630 -21.705 1.00 93.31 86 PRO A C 1
ATOM 663 O O . PRO A 1 86 ? 9.378 -8.754 -22.018 1.00 93.31 86 PRO A O 1
ATOM 666 N N . ASP A 1 87 ? 9.954 -10.423 -20.660 1.00 92.62 87 ASP A N 1
ATOM 667 C CA . ASP A 1 87 ? 8.725 -10.350 -19.866 1.00 92.62 87 ASP A CA 1
ATOM 668 C C . ASP A 1 87 ? 8.585 -9.049 -19.057 1.00 92.62 87 ASP A C 1
ATOM 670 O O . ASP A 1 87 ? 7.467 -8.650 -18.706 1.00 92.62 87 ASP A O 1
ATOM 674 N N . ALA A 1 88 ? 9.688 -8.334 -18.801 1.00 93.56 88 ALA A N 1
ATOM 675 C CA . ALA A 1 88 ? 9.669 -7.035 -18.128 1.00 93.56 88 ALA A CA 1
ATOM 676 C C . ALA A 1 88 ? 9.089 -5.915 -19.012 1.00 93.56 88 ALA A C 1
ATOM 678 O O . ALA A 1 88 ? 8.774 -4.828 -18.508 1.00 93.56 88 ALA A O 1
ATOM 679 N N . ARG A 1 89 ? 8.839 -6.180 -20.306 1.00 94.12 89 ARG A N 1
ATOM 680 C CA . ARG A 1 89 ? 8.092 -5.264 -21.179 1.00 94.12 89 ARG A CA 1
ATOM 681 C C . ARG A 1 89 ? 6.642 -5.127 -20.732 1.00 94.12 89 ARG A C 1
ATOM 683 O O . ARG A 1 89 ? 5.971 -4.175 -21.124 1.00 94.12 89 ARG A O 1
ATOM 690 N N . CYS A 1 90 ? 6.166 -6.006 -19.843 1.00 93.75 90 CYS A N 1
ATOM 691 C CA . CYS A 1 90 ? 4.829 -5.960 -19.251 1.00 93.75 90 CYS A CA 1
ATOM 692 C C . CYS A 1 90 ? 3.712 -6.037 -20.307 1.00 93.75 90 CYS A C 1
ATOM 694 O O . CYS A 1 90 ? 2.687 -5.375 -20.164 1.00 93.75 90 CYS A O 1
ATOM 696 N N . GLU A 1 91 ? 3.915 -6.807 -21.378 1.00 95.19 91 GLU A N 1
ATOM 697 C CA . GLU A 1 91 ? 2.968 -7.001 -22.488 1.00 95.19 91 GLU A CA 1
ATOM 698 C C . GLU A 1 91 ? 1.750 -7.815 -22.037 1.00 95.19 91 GLU A C 1
ATOM 700 O O . GLU A 1 91 ? 1.606 -8.993 -22.336 1.00 95.19 91 GLU A O 1
ATOM 705 N N . ARG A 1 92 ? 0.887 -7.183 -21.244 1.00 93.81 92 ARG A N 1
ATOM 706 C CA . ARG A 1 92 ? -0.326 -7.759 -20.665 1.00 93.81 92 ARG A CA 1
ATOM 707 C C . ARG A 1 92 ? -1.346 -6.670 -20.376 1.00 93.81 92 ARG A C 1
ATOM 709 O O . ARG A 1 92 ? -0.992 -5.497 -20.226 1.00 93.81 92 ARG A O 1
ATOM 716 N N . THR A 1 93 ? -2.607 -7.055 -20.225 1.00 93.94 93 THR A N 1
ATOM 717 C CA . THR A 1 93 ? -3.628 -6.152 -19.684 1.00 93.94 93 THR A CA 1
ATOM 718 C C . THR A 1 93 ? -3.373 -5.925 -18.196 1.00 93.94 93 THR A C 1
ATOM 720 O O . THR A 1 93 ? -3.175 -6.876 -17.441 1.00 93.94 93 THR A O 1
ATOM 723 N N . VAL A 1 94 ? -3.397 -4.666 -17.758 1.00 93.75 94 VAL A N 1
ATOM 724 C CA . VAL A 1 94 ? -3.298 -4.295 -16.342 1.00 93.75 94 VAL A CA 1
ATOM 725 C C . VAL A 1 94 ? -4.433 -3.339 -16.004 1.00 93.75 94 VAL A C 1
ATOM 727 O O . VAL A 1 94 ? -4.659 -2.360 -16.714 1.00 93.75 94 VAL A O 1
ATOM 730 N N . ARG A 1 95 ? -5.153 -3.619 -14.917 1.00 94.56 95 ARG A N 1
ATOM 731 C CA . ARG A 1 95 ? -6.175 -2.730 -14.363 1.00 94.56 95 ARG A CA 1
ATOM 732 C C . ARG A 1 95 ? -5.574 -1.910 -13.227 1.00 94.56 95 ARG A C 1
ATOM 734 O O . ARG A 1 95 ? -5.201 -2.459 -12.191 1.00 94.56 95 ARG A O 1
ATOM 741 N N . HIS A 1 96 ? -5.542 -0.595 -13.406 1.00 95.06 96 HIS A N 1
ATOM 742 C CA . HIS A 1 96 ? -5.172 0.349 -12.356 1.00 95.06 96 HIS A CA 1
ATOM 743 C C . HIS A 1 96 ? -6.430 0.876 -11.663 1.00 95.06 96 HIS A C 1
ATOM 745 O O . HIS A 1 96 ? -7.375 1.304 -12.322 1.00 95.06 96 HIS A O 1
ATOM 751 N N . GLU A 1 97 ? -6.445 0.832 -10.333 1.00 95.00 97 GLU A N 1
ATOM 752 C CA . GLU A 1 97 ? -7.511 1.403 -9.508 1.00 95.00 97 GLU A CA 1
ATOM 753 C C . GLU A 1 97 ? -6.948 2.600 -8.751 1.00 95.00 97 GLU A C 1
ATOM 755 O O . GLU A 1 97 ? -6.007 2.459 -7.964 1.00 95.00 97 GLU A O 1
ATOM 760 N N . ILE A 1 98 ? -7.521 3.768 -9.028 1.00 96.56 98 ILE A N 1
ATOM 761 C CA . ILE A 1 98 ? -7.092 5.058 -8.496 1.00 96.56 98 ILE A CA 1
ATOM 762 C C . ILE A 1 98 ? -8.335 5.776 -7.972 1.00 96.56 98 ILE A C 1
ATOM 764 O O . ILE A 1 98 ? -9.371 5.784 -8.637 1.00 96.56 98 ILE A O 1
ATOM 768 N N . GLY A 1 99 ? -8.232 6.349 -6.779 1.00 95.62 99 GLY A N 1
ATOM 769 C CA . GLY A 1 99 ? -9.249 7.203 -6.173 1.00 95.62 99 GLY A CA 1
ATOM 770 C C . GLY A 1 99 ? -8.695 8.604 -5.939 1.00 95.62 99 GLY A C 1
ATOM 771 O O . GLY A 1 99 ? -7.496 8.768 -5.722 1.00 95.62 99 GLY A O 1
ATOM 772 N N . VAL A 1 100 ? -9.565 9.611 -5.967 1.00 95.06 100 VAL A N 1
ATOM 773 C CA . VAL A 1 100 ? -9.201 11.001 -5.665 1.00 95.06 100 VAL A CA 1
ATOM 774 C C . VAL A 1 100 ? -10.119 11.521 -4.570 1.00 95.06 100 VAL A C 1
ATOM 776 O O . VAL A 1 100 ? -11.339 11.387 -4.669 1.00 95.06 100 VAL A O 1
ATOM 779 N N . VAL A 1 101 ? -9.529 12.114 -3.536 1.00 93.62 101 VAL A N 1
ATOM 780 C CA . VAL A 1 101 ? -10.241 12.800 -2.454 1.00 93.62 101 VAL A CA 1
ATOM 781 C C . VAL A 1 101 ? -9.809 14.258 -2.460 1.00 93.62 101 VAL A C 1
ATOM 783 O O . VAL A 1 101 ? -8.616 14.552 -2.422 1.00 93.62 101 VAL A O 1
ATOM 786 N N . LEU A 1 102 ? -10.781 15.165 -2.508 1.00 92.06 102 LEU A N 1
ATOM 787 C CA . LEU A 1 102 ? -10.568 16.605 -2.402 1.00 92.06 102 LEU A CA 1
ATOM 788 C C . LEU A 1 102 ? -11.305 17.101 -1.162 1.00 92.06 102 LEU A C 1
ATOM 790 O O . LEU A 1 102 ? -12.492 16.810 -1.003 1.00 92.06 102 LEU A O 1
ATOM 794 N N . GLY A 1 103 ? -10.632 17.850 -0.294 1.00 86.69 103 GLY A N 1
ATOM 795 C CA . GLY A 1 103 ? -11.302 18.481 0.839 1.00 86.69 103 GLY A CA 1
ATOM 796 C C . GLY A 1 103 ? -10.406 18.716 2.042 1.00 86.69 103 GLY A C 1
ATOM 797 O O . GLY A 1 103 ? -9.188 18.766 1.932 1.00 86.69 103 GLY A O 1
ATOM 798 N N . ALA A 1 104 ? -11.042 18.871 3.199 1.00 74.62 104 ALA A N 1
ATOM 799 C CA . ALA A 1 104 ? -10.389 19.219 4.456 1.00 74.62 104 ALA A CA 1
ATOM 800 C C . ALA A 1 104 ? -9.490 18.140 5.105 1.00 74.62 104 ALA A C 1
ATOM 802 O O . ALA A 1 104 ? -8.615 18.548 5.868 1.00 74.62 104 ALA A O 1
ATOM 803 N N . PRO A 1 105 ? -9.651 16.811 4.885 1.00 78.56 105 PRO A N 1
ATOM 804 C CA . PRO A 1 105 ? -8.837 15.837 5.608 1.00 78.56 105 PRO A CA 1
ATOM 805 C C . PRO A 1 105 ? -7.345 16.058 5.355 1.00 78.56 105 PRO A C 1
ATOM 807 O O . PRO A 1 105 ? -6.875 16.038 4.215 1.00 78.56 105 PRO A O 1
ATOM 810 N N . SER A 1 106 ? -6.602 16.280 6.434 1.00 84.56 106 SER A N 1
ATOM 811 C CA . SER A 1 106 ? -5.144 16.349 6.400 1.00 84.56 106 SER A CA 1
ATOM 812 C C . SER A 1 106 ? -4.554 14.945 6.190 1.00 84.56 106 SER A C 1
ATOM 814 O O . SER A 1 106 ? -5.169 13.959 6.609 1.00 84.56 106 SER A O 1
ATOM 816 N N . PRO A 1 107 ? -3.351 14.809 5.599 1.00 83.38 107 PRO A N 1
ATOM 817 C CA . PRO A 1 107 ? -2.646 13.527 5.508 1.00 83.38 107 PRO A CA 1
ATOM 818 C C . PRO A 1 107 ? -2.471 12.797 6.852 1.00 83.38 107 PRO A C 1
ATOM 820 O O . PRO A 1 107 ? -2.413 11.566 6.888 1.00 83.38 107 PRO A O 1
ATOM 823 N N . ASP A 1 108 ? -2.413 13.552 7.953 1.00 87.12 108 ASP A N 1
ATOM 824 C CA . ASP A 1 108 ? -2.283 13.036 9.320 1.00 87.12 108 ASP A CA 1
ATOM 825 C C . ASP A 1 108 ? -3.639 12.754 10.012 1.00 87.12 108 ASP A C 1
ATOM 827 O O . ASP A 1 108 ? -3.659 12.387 11.187 1.00 87.12 108 ASP A O 1
ATOM 831 N N . ASP A 1 109 ? -4.773 12.916 9.323 1.00 88.88 109 ASP A N 1
ATOM 832 C CA . ASP A 1 109 ? -6.116 12.706 9.881 1.00 88.88 109 ASP A CA 1
ATOM 833 C C . ASP A 1 109 ? -6.531 11.219 9.854 1.00 88.88 109 ASP A C 1
ATOM 835 O O . ASP A 1 109 ? -6.333 10.505 8.865 1.00 88.88 109 ASP A O 1
ATOM 839 N N . MET A 1 110 ? -7.175 10.747 10.928 1.00 91.12 110 MET A N 1
ATOM 840 C CA . MET A 1 110 ? -7.786 9.412 10.978 1.00 91.12 110 MET A CA 1
ATOM 841 C C . MET A 1 110 ? -8.913 9.246 9.965 1.00 91.12 110 MET A C 1
ATOM 843 O O . MET A 1 110 ? -9.069 8.148 9.431 1.00 91.12 110 MET A O 1
ATOM 847 N N . ALA A 1 111 ? -9.645 10.311 9.635 1.00 90.88 111 ALA A N 1
ATOM 848 C CA . ALA A 1 111 ? -10.679 10.259 8.607 1.00 90.88 111 ALA A CA 1
ATOM 849 C C . ALA A 1 111 ? -10.096 9.848 7.245 1.00 90.88 111 ALA A C 1
ATOM 851 O O . ALA A 1 111 ? -10.676 9.020 6.538 1.00 90.88 111 ALA A O 1
ATOM 852 N N . LEU A 1 112 ? -8.906 10.354 6.894 1.00 91.94 112 LEU A N 1
ATOM 853 C CA . LEU A 1 112 ? -8.239 9.950 5.660 1.00 91.94 112 LEU A CA 1
ATOM 854 C C . LEU A 1 112 ? -7.787 8.488 5.714 1.00 91.94 112 LEU A C 1
ATOM 856 O O . LEU A 1 112 ? -7.931 7.764 4.730 1.00 91.94 112 LEU A O 1
ATOM 860 N N . GLN A 1 113 ? -7.281 8.031 6.861 1.00 92.00 113 GLN A N 1
ATOM 861 C CA . GLN A 1 113 ? -6.899 6.627 7.023 1.00 92.00 113 GLN A CA 1
ATOM 862 C C . GLN A 1 113 ? -8.099 5.683 6.903 1.00 92.00 113 GLN A C 1
ATOM 864 O O . GLN A 1 113 ? -7.971 4.621 6.299 1.00 92.00 113 GLN A O 1
ATOM 869 N N . GLN A 1 114 ? -9.268 6.069 7.420 1.00 90.81 114 GLN A N 1
ATOM 870 C CA . GLN A 1 114 ? -10.512 5.309 7.269 1.00 90.81 114 GLN A CA 1
ATOM 871 C C . GLN A 1 114 ? -10.948 5.231 5.800 1.00 90.81 114 GLN A C 1
ATOM 873 O O . GLN A 1 114 ? -11.258 4.144 5.309 1.00 90.81 114 GLN A O 1
ATOM 878 N N . LEU A 1 115 ? -10.907 6.357 5.076 1.00 92.44 115 LEU A N 1
ATOM 879 C CA . LEU A 1 115 ? -11.187 6.391 3.636 1.00 92.44 115 LEU A CA 1
ATOM 880 C C . LEU A 1 115 ? -10.210 5.507 2.853 1.00 92.44 115 LEU A C 1
ATOM 882 O O . LEU A 1 115 ? -10.633 4.736 1.990 1.00 92.44 115 LEU A O 1
ATOM 886 N N . ASN A 1 116 ? -8.916 5.569 3.180 1.00 93.56 116 ASN A N 1
ATOM 887 C CA . ASN A 1 116 ? -7.915 4.706 2.568 1.00 93.56 116 ASN A CA 1
ATOM 888 C C . ASN A 1 116 ? -8.184 3.228 2.867 1.00 93.56 116 ASN A C 1
ATOM 890 O O . ASN A 1 116 ? -8.221 2.420 1.943 1.00 93.56 116 ASN A O 1
ATOM 894 N N . ALA A 1 117 ? -8.440 2.865 4.124 1.00 91.81 117 ALA A N 1
ATOM 895 C CA . ALA A 1 117 ? -8.729 1.487 4.506 1.00 91.81 117 ALA A CA 1
ATOM 896 C C . ALA A 1 117 ? -9.944 0.925 3.751 1.00 91.81 117 ALA A C 1
ATOM 898 O O . ALA A 1 117 ? -9.868 -0.193 3.241 1.00 91.81 117 ALA A O 1
ATOM 899 N N . ALA A 1 118 ? -11.016 1.714 3.615 1.00 91.19 118 ALA A N 1
ATOM 900 C CA . ALA A 1 118 ? -12.210 1.343 2.855 1.00 91.19 118 ALA A CA 1
ATOM 901 C C . ALA A 1 118 ? -11.935 1.207 1.348 1.00 91.19 118 ALA A C 1
ATOM 903 O O . ALA A 1 118 ? -12.456 0.299 0.699 1.00 91.19 118 ALA A O 1
ATOM 904 N N . PHE A 1 119 ? -11.095 2.080 0.781 1.00 93.94 119 PHE A N 1
ATOM 905 C CA . PHE A 1 119 ? -10.686 1.983 -0.620 1.00 93.94 119 PHE A CA 1
ATOM 906 C C . PHE A 1 119 ? -9.846 0.726 -0.876 1.00 93.94 119 PHE A C 1
ATOM 908 O O . PHE A 1 119 ? -10.119 -0.009 -1.828 1.00 93.94 119 PHE A O 1
ATOM 915 N N . GLN A 1 120 ? -8.842 0.464 -0.032 1.00 92.75 120 GLN A N 1
ATOM 916 C CA . GLN A 1 120 ? -7.916 -0.663 -0.180 1.00 92.75 120 GLN A CA 1
ATOM 917 C C . GLN A 1 120 ? -8.604 -2.011 0.071 1.00 92.75 120 GLN A C 1
ATOM 919 O O . GLN A 1 120 ? -8.350 -2.969 -0.663 1.00 92.75 120 GLN A O 1
ATOM 924 N N . ASN A 1 121 ? -9.509 -2.066 1.051 1.00 90.38 121 ASN A N 1
ATOM 925 C CA . ASN A 1 121 ? -10.180 -3.282 1.503 1.00 90.38 121 ASN A CA 1
ATOM 926 C C . ASN A 1 121 ? -11.701 -3.161 1.307 1.00 90.38 121 ASN A C 1
ATOM 928 O O . ASN A 1 121 ? -12.425 -2.887 2.267 1.00 90.38 121 ASN A O 1
ATOM 932 N N . PRO A 1 122 ? -12.208 -3.344 0.072 1.00 87.50 122 PRO A N 1
ATOM 933 C CA . PRO A 1 122 ? -13.644 -3.323 -0.166 1.00 87.50 122 PRO A CA 1
ATOM 934 C C . PRO A 1 122 ? -14.344 -4.451 0.619 1.00 87.50 122 PRO A C 1
ATOM 936 O O . PRO A 1 122 ? -13.745 -5.513 0.815 1.00 87.50 122 PRO A O 1
ATOM 939 N N . PRO A 1 123 ? -15.610 -4.262 1.039 1.00 88.06 123 PRO A N 1
ATOM 940 C CA . PRO A 1 123 ? -16.352 -5.278 1.778 1.00 88.06 123 PRO A CA 1
ATOM 941 C C . PRO A 1 123 ? -16.417 -6.619 1.040 1.00 88.06 123 PRO A C 1
ATOM 943 O O . PRO A 1 123 ? -16.696 -6.673 -0.161 1.00 88.06 123 PRO A O 1
ATOM 946 N N . LEU A 1 124 ? -16.219 -7.712 1.778 1.00 89.00 124 LEU A N 1
ATOM 947 C CA . LEU A 1 124 ? -16.476 -9.055 1.274 1.00 89.00 124 LEU A CA 1
ATOM 948 C C . LEU A 1 124 ? -17.981 -9.325 1.330 1.00 89.00 124 LEU A C 1
ATOM 950 O O . LEU A 1 124 ? -18.571 -9.382 2.406 1.00 89.00 124 LEU A O 1
ATOM 954 N N . ILE A 1 125 ? -18.594 -9.516 0.166 1.00 90.56 125 ILE A N 1
ATOM 955 C CA . ILE A 1 125 ? -20.008 -9.876 0.061 1.00 90.56 125 ILE A CA 1
ATOM 956 C C . ILE A 1 125 ? -20.099 -11.389 -0.116 1.00 90.56 125 ILE A C 1
ATOM 958 O O . ILE A 1 125 ? -19.519 -11.944 -1.055 1.00 90.56 125 ILE A O 1
ATOM 962 N N . VAL A 1 126 ? -20.838 -12.043 0.778 1.00 89.62 126 VAL A N 1
ATOM 963 C CA . VAL A 1 126 ? -21.118 -13.480 0.733 1.00 89.62 126 VAL A CA 1
ATOM 964 C C . VAL A 1 126 ? -22.621 -13.727 0.763 1.00 89.62 126 VAL A C 1
ATOM 966 O O . VAL A 1 126 ? -23.371 -12.981 1.387 1.00 89.62 126 VAL A O 1
ATOM 969 N N . GLU A 1 127 ? -23.048 -14.787 0.095 1.00 87.94 127 GLU A N 1
ATOM 970 C CA . GLU A 1 127 ? -24.411 -15.301 0.107 1.00 87.94 127 GLU A CA 1
ATOM 971 C C . GLU A 1 127 ? -24.432 -16.661 0.807 1.00 87.94 127 GLU A C 1
ATOM 973 O O . GLU A 1 127 ? -23.538 -17.487 0.614 1.00 87.94 127 GLU A O 1
ATOM 978 N N . SER A 1 128 ? -25.456 -16.897 1.623 1.00 85.25 128 SER A N 1
ATOM 979 C CA . SER A 1 128 ? -25.691 -18.166 2.309 1.00 85.25 128 SER A CA 1
ATOM 980 C C . SER A 1 128 ? -27.196 -18.422 2.382 1.00 85.25 128 SER A C 1
ATOM 982 O O . SER A 1 128 ? -27.959 -17.526 2.744 1.00 85.25 128 SER A O 1
ATOM 984 N N . GLN A 1 129 ? -27.636 -19.631 2.023 1.00 80.75 129 GLN A N 1
ATOM 985 C CA . GLN A 1 129 ? -29.058 -20.000 1.991 1.00 80.75 129 GLN A CA 1
ATOM 986 C C . GLN A 1 129 ? -29.443 -20.854 3.199 1.00 80.75 129 GLN A C 1
ATOM 988 O O . GLN A 1 129 ? -29.467 -22.078 3.119 1.00 80.75 129 GLN A O 1
ATOM 993 N N . GLY A 1 130 ? -29.724 -20.223 4.339 1.00 78.44 130 GLY A N 1
ATOM 994 C CA . GLY A 1 130 ? -30.051 -20.922 5.585 1.00 78.44 130 GLY A CA 1
ATOM 995 C C . GLY A 1 130 ? -31.455 -20.627 6.097 1.00 78.44 130 GLY A C 1
ATOM 996 O O . GLY A 1 130 ? -32.048 -19.610 5.761 1.00 78.44 130 GLY A O 1
ATOM 997 N N . GLN A 1 131 ? -31.959 -21.488 6.984 1.00 78.44 131 GLN A N 1
ATOM 998 C CA . GLN A 1 131 ? -33.151 -21.194 7.799 1.00 78.44 131 GLN A CA 1
ATOM 999 C C . GLN A 1 131 ? -32.824 -20.350 9.048 1.00 78.44 131 GLN A C 1
ATOM 1001 O O . GLN A 1 131 ? -33.680 -20.134 9.903 1.00 78.44 131 GLN A O 1
ATOM 1006 N N . GLY A 1 132 ? -31.569 -19.912 9.185 1.00 77.88 132 GLY A N 1
ATOM 1007 C CA . GLY A 1 132 ? -31.119 -19.078 10.293 1.00 77.88 132 GLY A CA 1
ATOM 1008 C C . GLY A 1 132 ? -31.708 -17.666 10.246 1.00 77.88 132 GLY A C 1
ATOM 1009 O O . GLY A 1 132 ? -32.195 -17.199 9.219 1.00 77.88 132 GLY A O 1
ATOM 1010 N N . ARG A 1 133 ? -31.636 -16.960 11.376 1.00 80.38 133 ARG A N 1
ATOM 1011 C CA . ARG A 1 133 ? -32.004 -15.543 11.459 1.00 80.38 133 ARG A CA 1
ATOM 1012 C C . ARG A 1 133 ? -30.795 -14.682 11.106 1.00 80.38 133 ARG A C 1
ATOM 1014 O O . ARG A 1 133 ? -29.718 -14.918 11.643 1.00 80.38 133 ARG A O 1
ATOM 1021 N N . GLN A 1 134 ? -30.984 -13.663 10.270 1.00 81.12 134 GLN A N 1
ATOM 1022 C CA . GLN A 1 134 ? -29.955 -12.651 10.042 1.00 81.12 134 GLN A CA 1
ATOM 1023 C C . GLN A 1 134 ? -29.612 -11.961 11.368 1.00 81.12 134 GLN A C 1
ATOM 1025 O O . GLN A 1 134 ? -30.492 -11.460 12.073 1.00 81.12 134 GLN A O 1
ATOM 1030 N N . THR A 1 135 ? -28.329 -11.956 11.707 1.00 82.88 135 THR A N 1
ATOM 1031 C CA . THR A 1 135 ? -27.782 -11.264 12.873 1.00 82.88 135 THR A CA 1
ATOM 1032 C C . THR A 1 135 ? -26.714 -10.282 12.429 1.00 82.88 135 THR A C 1
ATOM 1034 O O . THR A 1 135 ? -26.041 -10.496 11.424 1.00 82.88 135 THR A O 1
ATOM 1037 N N . GLU A 1 136 ? -26.551 -9.216 13.198 1.00 81.75 136 GLU A N 1
ATOM 1038 C CA . GLU A 1 136 ? -25.448 -8.276 13.057 1.00 81.75 136 GLU A CA 1
ATOM 1039 C C . GLU A 1 136 ? -24.512 -8.453 14.251 1.00 81.75 136 GLU A C 1
ATOM 1041 O O . GLU A 1 136 ? -24.963 -8.577 15.393 1.00 81.75 136 GLU A O 1
ATOM 1046 N N . TRP A 1 137 ? -23.210 -8.469 13.984 1.00 73.56 137 TRP A N 1
ATOM 1047 C CA . TRP A 1 137 ? -22.187 -8.424 15.017 1.00 73.56 137 TRP A CA 1
ATOM 1048 C C . TRP A 1 137 ? -21.357 -7.168 14.810 1.00 73.56 137 TRP A C 1
ATOM 1050 O O . TRP A 1 137 ? -20.735 -6.991 13.764 1.00 73.56 137 TRP A O 1
ATOM 1060 N N . ALA A 1 138 ? -21.313 -6.309 15.824 1.00 66.00 138 ALA A N 1
ATOM 1061 C CA . ALA A 1 138 ? -20.327 -5.245 15.868 1.00 66.00 138 ALA A CA 1
ATOM 1062 C C . ALA A 1 138 ? -18.985 -5.876 16.251 1.00 66.00 138 ALA A C 1
ATOM 1064 O O . ALA A 1 138 ? -18.725 -6.143 17.427 1.00 66.00 138 ALA A O 1
ATOM 1065 N N . TRP A 1 139 ? -18.141 -6.162 15.257 1.00 64.25 139 TRP A N 1
ATOM 1066 C CA . TRP A 1 139 ? -16.752 -6.501 15.547 1.00 64.25 139 TRP A CA 1
ATOM 1067 C C . TRP A 1 139 ? -16.117 -5.320 16.281 1.00 64.25 139 TRP A C 1
ATOM 1069 O O . TRP A 1 139 ? -16.313 -4.169 15.889 1.00 64.25 139 TRP A O 1
ATOM 1079 N N . ARG A 1 140 ? -15.381 -5.587 17.361 1.00 68.00 140 ARG A N 1
ATOM 1080 C CA . ARG A 1 140 ? -14.757 -4.526 18.154 1.00 68.00 140 ARG A CA 1
ATOM 1081 C C . ARG A 1 140 ? -13.680 -3.846 17.311 1.00 68.00 140 ARG A C 1
ATOM 1083 O O . ARG A 1 140 ? -12.689 -4.471 16.939 1.00 68.00 140 ARG A O 1
ATOM 1090 N N . GLN A 1 141 ? -13.909 -2.580 16.984 1.00 75.38 141 GLN A N 1
ATOM 1091 C CA . GLN A 1 141 ? -13.016 -1.765 16.171 1.00 75.38 141 GLN A CA 1
ATOM 1092 C C . GLN A 1 141 ? -12.307 -0.747 17.056 1.00 75.38 141 GLN A C 1
ATOM 1094 O O . GLN A 1 141 ? -12.911 -0.154 17.948 1.00 75.38 141 GLN A O 1
ATOM 1099 N N . GLU A 1 142 ? -11.025 -0.540 16.786 1.00 89.94 142 GLU A N 1
ATOM 1100 C CA . GLU A 1 142 ? -10.299 0.622 17.279 1.00 89.94 142 GLU A CA 1
ATOM 1101 C C . GLU A 1 142 ? -10.319 1.713 16.215 1.00 89.94 142 GLU A C 1
ATOM 1103 O O . GLU A 1 142 ? -10.314 1.425 15.017 1.00 89.94 142 GLU A O 1
ATOM 1108 N N . ASN A 1 143 ? -10.252 2.972 16.644 1.00 89.88 143 ASN A N 1
ATOM 1109 C CA . ASN A 1 143 ? -10.077 4.116 15.744 1.00 89.88 143 ASN A CA 1
ATOM 1110 C C . ASN A 1 143 ? -8.614 4.249 15.279 1.00 89.88 143 ASN A C 1
ATOM 1112 O O . ASN A 1 143 ? -8.064 5.345 15.210 1.00 89.88 143 ASN A O 1
ATOM 1116 N N . LEU A 1 144 ? -7.972 3.116 14.990 1.00 93.50 144 LEU A N 1
ATOM 1117 C CA . LEU A 1 144 ? -6.596 3.009 14.534 1.00 93.50 144 LEU A CA 1
ATOM 1118 C C . LEU A 1 144 ? -6.509 2.021 13.368 1.00 93.50 144 LEU A C 1
ATOM 1120 O O . LEU A 1 144 ? -7.139 0.961 13.416 1.00 93.50 144 LEU A O 1
ATOM 1124 N N . PRO A 1 145 ? -5.691 2.315 12.345 1.00 93.50 145 PRO A N 1
ATOM 1125 C CA . PRO A 1 145 ? -5.413 1.370 11.276 1.00 93.50 145 PRO A CA 1
ATOM 1126 C C . PRO A 1 145 ? -4.909 0.017 11.790 1.00 93.50 145 PRO A C 1
ATOM 1128 O O . PRO A 1 145 ? -3.926 -0.068 12.533 1.00 93.50 145 PRO A O 1
ATOM 1131 N N . LEU A 1 146 ? -5.571 -1.049 11.342 1.00 93.38 146 LEU A N 1
ATOM 1132 C CA . LEU A 1 146 ? -5.176 -2.432 11.575 1.00 93.38 146 LEU A CA 1
ATOM 1133 C C . LEU A 1 146 ? -4.289 -2.903 10.419 1.00 93.38 146 LEU A C 1
ATOM 1135 O O . LEU A 1 146 ? -4.721 -2.957 9.272 1.00 93.38 146 LEU A O 1
ATOM 1139 N N . SER A 1 147 ? -3.048 -3.261 10.730 1.00 93.38 147 SER A N 1
ATOM 1140 C CA . SER A 1 147 ? -2.070 -3.764 9.752 1.00 93.38 147 SER A CA 1
ATOM 1141 C C . SER A 1 147 ? -1.986 -5.291 9.706 1.00 93.38 147 SER A C 1
ATOM 1143 O O . SER A 1 147 ? -1.493 -5.848 8.730 1.00 93.38 147 SER A O 1
ATOM 1145 N N . SER A 1 148 ? -2.440 -5.976 10.760 1.00 93.94 148 SER A N 1
ATOM 1146 C CA . SER A 1 148 ? -2.428 -7.437 10.838 1.00 93.94 148 SER A CA 1
ATOM 1147 C C . SER A 1 148 ? -3.445 -7.941 11.852 1.00 93.94 148 SER A C 1
ATOM 1149 O O . SER A 1 148 ? -3.555 -7.379 12.940 1.00 93.94 148 SER A O 1
ATOM 1151 N N . LEU A 1 149 ? -4.100 -9.051 11.523 1.00 92.12 149 LEU A N 1
ATOM 1152 C CA . LEU A 1 149 ? -4.894 -9.868 12.434 1.00 92.12 149 LEU A CA 1
ATOM 1153 C C . LEU A 1 149 ? -4.473 -11.325 12.227 1.00 92.12 149 LEU A C 1
ATOM 1155 O O . LEU A 1 149 ? -4.605 -11.840 11.118 1.00 92.12 149 LEU A O 1
ATOM 1159 N N . ALA A 1 1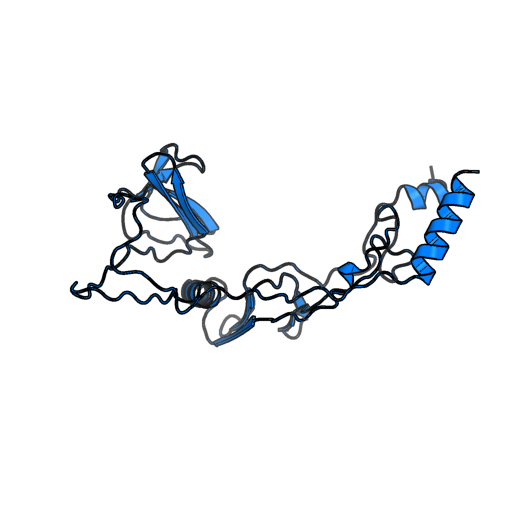50 ? -3.903 -11.958 13.247 1.00 90.94 150 ALA A N 1
ATOM 1160 C CA . ALA A 1 150 ? -3.301 -13.283 13.112 1.00 90.94 150 ALA A CA 1
ATOM 1161 C C . ALA A 1 150 ? -3.501 -14.135 14.367 1.00 90.94 150 ALA A C 1
ATOM 1163 O O . ALA A 1 150 ? -3.567 -13.609 15.474 1.00 90.94 150 ALA A O 1
ATOM 1164 N N . LEU A 1 151 ? -3.557 -15.453 14.186 1.00 87.69 151 LEU A N 1
ATOM 1165 C CA . LEU A 1 151 ? -3.532 -16.418 15.283 1.00 87.69 151 LEU A CA 1
ATOM 1166 C C . LEU A 1 151 ? -2.082 -16.735 15.663 1.00 87.69 151 LEU A C 1
ATOM 1168 O O . LEU A 1 151 ? -1.273 -17.061 14.795 1.00 87.69 151 LEU A O 1
ATOM 1172 N N . ALA A 1 152 ? -1.768 -16.660 16.953 1.00 85.06 152 ALA A N 1
ATOM 1173 C CA . ALA A 1 152 ? -0.496 -17.073 17.532 1.00 85.06 152 ALA A CA 1
ATOM 1174 C C . ALA A 1 152 ? -0.778 -18.037 18.690 1.00 85.06 152 ALA A C 1
ATOM 1176 O O . ALA A 1 152 ? -1.136 -17.619 19.789 1.00 85.06 152 ALA A O 1
ATOM 1177 N N . GLY A 1 153 ? -0.666 -19.340 18.420 1.00 81.75 153 GLY A N 1
ATOM 1178 C CA . GLY A 1 153 ? -1.134 -20.367 19.350 1.00 81.75 153 GLY A CA 1
ATOM 1179 C C . GLY A 1 153 ? -2.658 -20.327 19.490 1.00 81.75 153 GLY A C 1
ATOM 1180 O O . GLY A 1 153 ? -3.375 -20.408 18.496 1.00 81.75 153 GLY A O 1
ATOM 1181 N N . ASP A 1 154 ? -3.134 -20.189 20.721 1.00 81.06 154 ASP A N 1
ATOM 1182 C CA . ASP A 1 154 ? -4.542 -20.050 21.111 1.00 81.06 154 ASP A CA 1
ATOM 1183 C C . ASP A 1 154 ? -4.998 -18.584 21.220 1.00 81.06 154 ASP A C 1
ATOM 1185 O O . ASP A 1 154 ? -6.110 -18.298 21.664 1.00 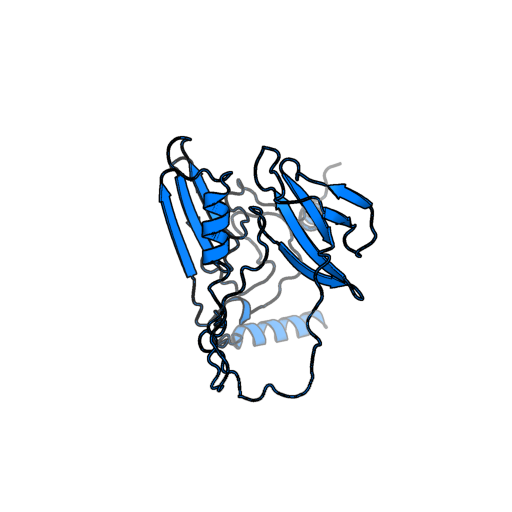81.06 154 ASP A O 1
ATOM 1189 N N . HIS A 1 155 ? -4.146 -17.636 20.831 1.00 82.31 155 HIS A N 1
ATOM 1190 C CA . HIS A 1 155 ? -4.414 -16.213 20.967 1.00 82.31 155 HIS A CA 1
ATOM 1191 C C . HIS A 1 155 ? -4.607 -15.532 19.617 1.00 82.31 155 HIS A C 1
ATOM 1193 O O . HIS A 1 155 ? -3.880 -15.783 18.654 1.00 82.31 155 HIS A O 1
ATOM 1199 N N . LEU A 1 156 ? -5.557 -14.601 19.570 1.00 90.31 156 LEU A N 1
ATOM 1200 C CA . LEU A 1 156 ? -5.718 -13.688 18.449 1.00 90.31 156 LEU A CA 1
ATOM 1201 C C . LEU A 1 156 ? -4.885 -12.429 18.705 1.00 90.31 156 LEU A C 1
ATOM 1203 O O . LEU A 1 156 ? -5.049 -11.760 19.724 1.00 90.31 156 LEU A O 1
ATOM 1207 N N . LEU A 1 157 ? -3.991 -12.098 17.779 1.00 93.19 157 LEU A N 1
ATOM 1208 C CA . LEU A 1 157 ? -3.157 -10.904 17.832 1.00 93.19 157 LEU A CA 1
ATOM 1209 C C . LEU A 1 157 ? -3.625 -9.888 16.795 1.00 93.19 157 LEU A C 1
ATOM 1211 O O . LEU A 1 157 ? -3.754 -10.208 15.611 1.00 93.19 157 LEU A O 1
ATOM 1215 N N . ALA A 1 158 ? -3.815 -8.647 17.232 1.00 94.44 158 ALA A N 1
ATOM 1216 C CA . ALA A 1 158 ? -4.087 -7.508 16.364 1.00 94.44 158 ALA A CA 1
ATOM 1217 C C . ALA A 1 158 ? -2.910 -6.531 16.396 1.00 94.44 158 ALA A C 1
ATOM 1219 O O . ALA A 1 158 ? -2.414 -6.174 17.466 1.00 94.44 158 ALA A O 1
ATOM 1220 N N . ARG A 1 159 ? -2.456 -6.083 15.222 1.00 96.00 159 ARG A N 1
ATOM 1221 C CA . ARG A 1 159 ? -1.399 -5.074 15.100 1.00 96.00 159 ARG A CA 1
ATOM 1222 C C . ARG A 1 159 ? -1.957 -3.763 14.589 1.00 96.00 159 ARG A C 1
ATOM 1224 O O . ARG A 1 159 ? -2.281 -3.642 13.404 1.00 96.00 159 ARG A O 1
ATOM 1231 N N . PHE A 1 160 ? -1.964 -2.770 15.460 1.00 95.88 160 PHE A N 1
ATOM 1232 C CA . PHE A 1 160 ? -2.355 -1.408 15.140 1.00 95.88 160 PHE A CA 1
ATOM 1233 C C . PHE A 1 160 ? -1.128 -0.530 14.927 1.00 95.88 160 PHE A C 1
ATOM 1235 O O . PHE A 1 160 ? -0.050 -0.790 15.468 1.00 95.88 160 PHE A O 1
ATOM 1242 N N . TYR A 1 161 ? -1.293 0.544 14.168 1.00 95.88 161 TYR A N 1
ATOM 1243 C CA . TYR A 1 161 ? -0.328 1.635 14.155 1.00 95.88 161 TYR A CA 1
ATOM 1244 C C . TYR A 1 161 ? -1.044 2.973 14.245 1.00 95.88 161 TYR A C 1
ATOM 1246 O O . TYR A 1 161 ? -2.153 3.127 13.747 1.00 95.88 161 TYR A O 1
ATOM 1254 N N . ASN A 1 162 ? -0.402 3.942 14.885 1.00 96.56 162 ASN A N 1
ATOM 1255 C CA . ASN A 1 162 ? -0.877 5.313 14.958 1.00 96.56 162 ASN A CA 1
ATOM 1256 C C . ASN A 1 162 ? -0.128 6.157 13.922 1.00 96.56 162 ASN A C 1
ATOM 1258 O O . ASN A 1 162 ? 1.025 6.505 14.164 1.00 96.56 162 ASN A O 1
ATOM 1262 N N . PRO A 1 163 ? -0.737 6.515 12.778 1.00 94.25 163 PRO A N 1
ATOM 1263 C CA . PRO A 1 163 ? -0.062 7.348 11.794 1.00 94.25 163 PRO A CA 1
ATOM 1264 C C . PRO A 1 163 ? -0.124 8.838 12.108 1.00 94.25 163 PRO A C 1
ATOM 1266 O O . PRO A 1 163 ? 0.392 9.610 11.313 1.00 94.25 163 PRO A O 1
ATOM 1269 N N . THR A 1 164 ? -0.710 9.275 13.222 1.00 94.06 164 THR A N 1
ATOM 1270 C CA . THR A 1 164 ? -0.807 10.703 13.571 1.00 94.06 164 THR A CA 1
ATOM 1271 C C . THR A 1 164 ? 0.398 11.179 14.388 1.00 94.06 164 THR A C 1
ATOM 1273 O O . THR A 1 164 ? 1.110 10.362 14.987 1.00 94.06 164 THR A O 1
ATOM 1276 N N . PRO A 1 165 ? 0.655 12.499 14.441 1.00 94.12 165 PRO A N 1
ATOM 1277 C CA . PRO A 1 165 ? 1.671 13.082 15.316 1.00 94.12 165 PRO A CA 1
ATOM 1278 C C . PRO A 1 165 ? 1.225 13.204 16.784 1.00 94.12 165 PRO A C 1
ATOM 1280 O O . PRO A 1 165 ? 1.989 13.711 17.601 1.00 94.12 165 PRO A O 1
ATOM 1283 N N . ILE A 1 166 ? 0.020 12.747 17.140 1.00 95.62 166 ILE A N 1
ATOM 1284 C CA . ILE A 1 166 ? -0.518 12.814 18.504 1.00 95.62 166 ILE A CA 1
ATOM 1285 C C . ILE A 1 166 ? -0.804 11.416 19.047 1.00 95.62 166 ILE A C 1
ATOM 1287 O O . ILE A 1 166 ? -0.951 10.457 18.296 1.00 95.62 166 ILE A O 1
ATOM 1291 N N . THR A 1 167 ? -0.873 11.278 20.367 1.00 97.19 167 THR A N 1
ATOM 1292 C CA . THR A 1 167 ? -1.293 10.026 21.005 1.00 97.19 167 THR A CA 1
ATOM 1293 C C . THR A 1 167 ? -2.776 9.774 20.741 1.00 97.19 167 THR A C 1
ATOM 1295 O O . THR A 1 167 ? -3.588 10.684 20.892 1.00 97.19 167 THR A O 1
ATOM 1298 N N . GLN A 1 168 ? -3.123 8.540 20.370 1.00 96.50 168 GLN A N 1
ATOM 1299 C CA . GLN A 1 168 ? -4.502 8.125 20.112 1.00 96.50 168 GLN A CA 1
ATOM 1300 C C . GLN A 1 168 ? -4.996 7.197 21.229 1.00 96.50 168 GLN A C 1
ATOM 1302 O O . GLN A 1 168 ? -4.269 6.271 21.604 1.00 96.50 168 GLN A O 1
ATOM 1307 N N . PRO A 1 169 ? -6.199 7.416 21.782 1.00 96.50 169 PRO A N 1
ATOM 1308 C CA . PRO A 1 169 ? -6.765 6.530 22.789 1.00 96.50 169 PRO A CA 1
ATOM 1309 C C . PRO A 1 169 ? -7.193 5.195 22.167 1.00 96.50 169 PRO A C 1
ATOM 1311 O O . PRO A 1 169 ? -7.599 5.138 21.007 1.00 96.50 169 PRO A O 1
ATOM 1314 N N . LEU A 1 170 ? -7.135 4.133 22.966 1.00 94.56 170 LEU A N 1
ATOM 1315 C CA . LEU A 1 170 ? -7.778 2.855 22.671 1.00 94.56 170 LEU A CA 1
ATOM 1316 C C . LEU A 1 170 ? -9.152 2.815 23.348 1.00 94.56 170 LEU A C 1
ATOM 1318 O O . LEU A 1 170 ? -9.351 3.415 24.407 1.00 94.56 170 LEU A O 1
ATOM 1322 N N . SER A 1 171 ? -10.101 2.080 22.771 1.00 92.94 171 SER A N 1
ATOM 1323 C CA . SER A 1 171 ? -11.457 1.926 23.320 1.00 92.94 171 SER A CA 1
ATOM 1324 C C . SER A 1 171 ? -11.479 1.195 24.671 1.00 92.94 171 SER A C 1
ATOM 1326 O O . SER A 1 171 ? -12.446 1.299 25.427 1.00 92.94 171 SER A O 1
ATOM 1328 N N . ARG A 1 172 ? -10.406 0.456 24.982 1.00 92.19 172 ARG A N 1
ATOM 1329 C CA . ARG A 1 172 ? -10.193 -0.282 26.230 1.00 92.19 172 ARG A CA 1
ATOM 1330 C C . ARG A 1 172 ? -8.704 -0.487 26.505 1.00 92.19 172 ARG A C 1
ATOM 1332 O O . ARG A 1 172 ? -7.849 -0.196 25.673 1.00 92.19 172 ARG A O 1
ATOM 1339 N N . ALA A 1 173 ? -8.412 -1.023 27.685 1.00 94.88 173 ALA A N 1
ATOM 1340 C CA . ALA A 1 173 ? -7.091 -1.534 28.006 1.00 94.88 173 ALA A CA 1
ATOM 1341 C C . ALA A 1 173 ? -6.822 -2.842 27.246 1.00 94.88 173 ALA A C 1
ATOM 1343 O O . ALA A 1 173 ? -7.672 -3.733 27.233 1.00 94.88 173 ALA A O 1
ATOM 1344 N N . TYR A 1 174 ? -5.635 -2.961 26.660 1.00 95.00 174 TYR A N 1
ATOM 1345 C CA . TYR A 1 174 ? -5.166 -4.172 25.991 1.00 95.00 174 TYR A CA 1
ATOM 1346 C C . TYR A 1 174 ? -3.861 -4.663 26.600 1.00 95.00 174 TYR A C 1
ATOM 1348 O O . TYR A 1 174 ? -3.000 -3.851 26.940 1.00 95.00 174 TYR A O 1
ATOM 1356 N N . LEU A 1 175 ? -3.682 -5.983 26.665 1.00 95.69 175 LEU A N 1
ATOM 1357 C CA . LEU A 1 175 ? -2.373 -6.580 26.903 1.00 95.69 175 LEU A CA 1
ATOM 1358 C C . LEU A 1 175 ? -1.544 -6.475 25.620 1.00 95.69 175 LEU A C 1
ATOM 1360 O O . LEU A 1 175 ? -1.880 -7.080 24.599 1.00 95.69 175 LEU A O 1
ATOM 1364 N N . THR A 1 176 ? -0.475 -5.688 25.663 1.00 96.69 176 THR A N 1
ATOM 1365 C CA . THR A 1 176 ? 0.474 -5.606 24.552 1.00 96.69 176 THR A CA 1
ATOM 1366 C C . THR A 1 176 ? 1.345 -6.846 24.499 1.00 96.69 176 THR A C 1
ATOM 1368 O O . THR A 1 176 ? 1.585 -7.517 25.508 1.00 96.69 176 THR A O 1
ATOM 1371 N N . THR A 1 177 ? 1.812 -7.149 23.297 1.00 95.69 177 THR A N 1
ATOM 1372 C CA . THR A 1 177 ? 2.735 -8.243 23.044 1.00 95.69 177 THR A CA 1
ATOM 1373 C C . THR A 1 177 ? 3.863 -7.788 22.131 1.00 95.69 177 THR A C 1
ATOM 1375 O O . THR A 1 177 ? 3.737 -6.812 21.383 1.00 95.69 177 THR A O 1
ATOM 1378 N N . ASP A 1 178 ? 4.953 -8.549 22.119 1.00 93.31 178 ASP A N 1
ATOM 1379 C CA . ASP A 1 178 ? 5.876 -8.503 20.990 1.00 93.31 178 ASP A CA 1
ATOM 1380 C C . ASP A 1 178 ? 5.231 -9.094 19.714 1.00 93.31 178 ASP A C 1
ATOM 1382 O O . ASP A 1 178 ? 4.058 -9.484 19.685 1.00 93.31 178 ASP A O 1
ATOM 1386 N N . ILE A 1 179 ? 6.000 -9.158 18.623 1.00 88.81 179 ILE A N 1
ATOM 1387 C CA . ILE A 1 179 ? 5.507 -9.690 17.344 1.00 88.81 179 ILE A CA 1
ATOM 1388 C C . ILE A 1 179 ? 5.246 -11.204 17.362 1.00 88.81 179 ILE A C 1
ATOM 1390 O O . ILE A 1 179 ? 4.609 -11.699 16.435 1.00 88.81 179 ILE A O 1
ATOM 1394 N N . LEU A 1 180 ? 5.758 -11.918 18.368 1.00 88.94 180 LEU A N 1
ATOM 1395 C CA . LEU A 1 180 ? 5.622 -13.363 18.553 1.00 88.94 180 LEU A CA 1
ATOM 1396 C C . LEU A 1 180 ? 4.510 -13.713 19.557 1.00 88.94 180 LEU A C 1
ATOM 1398 O O . LEU A 1 180 ? 4.261 -14.892 19.795 1.00 88.94 180 LEU A O 1
ATOM 1402 N N . GLY A 1 181 ? 3.839 -12.711 20.134 1.00 90.56 181 GLY A N 1
ATOM 1403 C CA . GLY A 1 181 ? 2.756 -12.897 21.098 1.00 90.56 181 GLY A CA 1
ATOM 1404 C C . GLY A 1 181 ? 3.207 -12.977 22.555 1.00 90.56 181 GLY A C 1
ATOM 1405 O O . GLY A 1 181 ? 2.384 -13.290 23.413 1.00 90.56 181 GLY A O 1
ATOM 1406 N N . GLN A 1 182 ? 4.474 -12.684 22.866 1.00 92.44 182 GLN A N 1
ATOM 1407 C CA . GLN A 1 182 ? 4.940 -12.658 24.253 1.00 92.44 182 GLN A CA 1
ATOM 1408 C C . GLN A 1 182 ? 4.367 -11.435 24.980 1.00 92.44 182 GLN A C 1
ATOM 1410 O O . GLN A 1 182 ? 4.569 -10.315 24.498 1.00 92.44 182 GLN A O 1
ATOM 1415 N N . PRO A 1 183 ? 3.671 -11.618 26.119 1.00 94.00 183 PRO A N 1
ATOM 1416 C CA . PRO A 1 183 ? 3.078 -10.526 26.882 1.00 94.00 183 PRO A CA 1
ATOM 1417 C C . PRO A 1 183 ? 4.094 -9.478 27.327 1.00 94.00 183 PRO A C 1
ATOM 1419 O O . PRO A 1 183 ? 5.217 -9.799 27.714 1.00 94.00 183 PRO A O 1
ATOM 1422 N N . GLN A 1 184 ? 3.660 -8.223 27.322 1.00 94.38 184 GLN A N 1
ATOM 1423 C CA . GLN A 1 184 ? 4.426 -7.088 27.819 1.00 94.38 184 GLN A CA 1
ATOM 1424 C C . GLN A 1 184 ? 3.605 -6.348 28.879 1.00 94.38 184 GLN A C 1
ATOM 1426 O O . GLN A 1 184 ? 3.407 -6.855 29.981 1.00 94.38 184 GLN A O 1
ATOM 1431 N N . GLU A 1 185 ? 3.112 -5.158 28.552 1.00 95.94 185 GLU A N 1
ATOM 1432 C CA . GLU A 1 185 ? 2.398 -4.279 29.471 1.00 95.94 185 GLU A CA 1
ATOM 1433 C C . GLU A 1 185 ? 0.955 -4.035 29.031 1.00 95.94 185 GLU A C 1
ATOM 1435 O O . GLU A 1 185 ? 0.580 -4.250 27.876 1.00 95.94 185 GLU A O 1
ATOM 1440 N N . THR A 1 186 ? 0.131 -3.551 29.954 1.00 97.19 186 THR A N 1
ATOM 1441 C CA . THR A 1 186 ? -1.223 -3.107 29.625 1.00 97.19 186 THR A CA 1
ATOM 1442 C C . THR A 1 186 ? -1.190 -1.680 29.087 1.00 97.19 186 THR A C 1
ATOM 1444 O O . THR A 1 186 ? -0.575 -0.800 29.684 1.00 97.19 186 THR A O 1
ATOM 1447 N N . MET A 1 187 ? -1.901 -1.429 27.988 1.00 96.38 187 MET A N 1
ATOM 1448 C CA . MET A 1 187 ? -1.921 -0.143 27.291 1.00 96.38 187 MET A CA 1
ATOM 1449 C C . MET A 1 187 ? -3.353 0.327 27.027 1.00 96.38 187 MET A C 1
ATOM 1451 O O . MET A 1 187 ? -4.207 -0.460 26.630 1.00 96.38 187 MET A O 1
ATOM 1455 N N . THR A 1 188 ? -3.609 1.622 27.214 1.00 97.06 188 THR A N 1
ATOM 1456 C CA . THR A 1 188 ? -4.905 2.282 26.941 1.00 97.06 188 THR A CA 1
ATOM 1457 C C . THR A 1 188 ? -4.812 3.362 25.862 1.00 97.06 188 THR A C 1
ATOM 1459 O O . THR A 1 188 ? -5.813 3.978 25.507 1.00 97.06 188 THR A O 1
ATOM 1462 N N . GLN A 1 189 ? -3.613 3.622 25.342 1.00 97.56 189 GLN A N 1
ATOM 1463 C CA . GLN A 1 189 ? -3.352 4.652 24.341 1.00 97.56 189 GLN A CA 1
ATOM 1464 C C . GLN A 1 189 ? -2.104 4.306 23.529 1.00 97.56 189 GLN A C 1
ATOM 1466 O O . GLN A 1 189 ? -1.132 3.794 24.079 1.00 97.56 189 GLN A O 1
ATOM 1471 N N . VAL A 1 190 ? -2.106 4.628 22.239 1.00 97.62 190 VAL A N 1
ATOM 1472 C CA . VAL A 1 190 ? -0.984 4.387 21.326 1.00 97.62 190 VAL A CA 1
ATOM 1473 C C . VAL A 1 190 ? -0.275 5.712 21.051 1.00 97.62 190 VAL A C 1
ATOM 1475 O O . VAL A 1 190 ? -0.882 6.609 20.454 1.00 97.62 190 VAL A O 1
ATOM 1478 N N . PRO A 1 191 ? 1.001 5.877 21.451 1.00 97.81 191 PRO A N 1
ATOM 1479 C CA . PRO A 1 191 ? 1.723 7.121 21.208 1.00 97.81 191 PRO A CA 1
ATOM 1480 C C . PRO A 1 191 ? 1.861 7.440 19.715 1.00 97.81 191 PRO A C 1
ATOM 1482 O O . PRO A 1 191 ? 1.741 6.559 18.859 1.00 97.81 191 PRO A O 1
ATOM 1485 N N . ALA A 1 192 ? 2.135 8.709 19.412 1.00 97.25 192 ALA A N 1
ATOM 1486 C CA . ALA A 1 192 ? 2.346 9.194 18.050 1.00 97.25 192 ALA A CA 1
ATOM 1487 C C . ALA A 1 192 ? 3.333 8.316 17.263 1.00 97.25 192 ALA A C 1
ATOM 1489 O O . ALA A 1 192 ? 4.400 7.961 17.771 1.00 97.25 192 ALA A O 1
ATOM 1490 N N . LYS A 1 193 ? 2.986 7.984 16.014 1.00 96.06 193 LYS A N 1
ATOM 1491 C CA . LYS A 1 193 ? 3.838 7.230 15.073 1.00 96.06 193 LYS A CA 1
ATOM 1492 C C . LYS A 1 193 ? 4.302 5.848 15.587 1.00 96.06 193 LYS A C 1
ATOM 1494 O O . LYS A 1 193 ? 5.280 5.300 15.077 1.00 96.06 193 LYS A O 1
ATOM 1499 N N . ARG A 1 194 ? 3.628 5.257 16.586 1.00 97.50 194 ARG A N 1
ATOM 1500 C CA . ARG A 1 194 ? 3.960 3.923 17.128 1.00 97.50 194 ARG A CA 1
ATOM 1501 C C . ARG A 1 194 ? 3.148 2.808 16.481 1.00 97.50 194 ARG A C 1
ATOM 1503 O O . ARG A 1 194 ? 1.988 2.987 16.125 1.00 97.50 194 ARG A O 1
ATOM 1510 N N . ILE A 1 195 ? 3.776 1.638 16.401 1.00 97.62 195 ILE A N 1
ATOM 1511 C CA . ILE A 1 195 ? 3.151 0.361 16.052 1.00 97.62 195 ILE A CA 1
ATOM 1512 C C . ILE A 1 195 ? 3.038 -0.453 17.340 1.00 97.62 195 ILE A C 1
ATOM 1514 O O . ILE A 1 195 ? 4.005 -0.533 18.099 1.00 97.62 195 ILE A O 1
ATOM 1518 N N . VAL A 1 196 ? 1.876 -1.053 17.578 1.00 97.25 196 VAL A N 1
ATOM 1519 C CA . VAL A 1 196 ? 1.606 -1.893 18.745 1.00 97.25 196 VAL A CA 1
ATOM 1520 C C . VAL A 1 196 ? 0.971 -3.203 18.298 1.00 97.25 196 VAL A C 1
ATOM 1522 O O . VAL A 1 196 ? 0.120 -3.220 17.410 1.00 97.25 196 VAL A O 1
ATOM 1525 N N . THR A 1 197 ? 1.394 -4.306 18.908 1.00 97.00 197 THR A N 1
ATOM 1526 C CA . THR A 1 197 ? 0.695 -5.589 18.801 1.00 97.00 197 THR A CA 1
ATOM 1527 C C . THR A 1 197 ? -0.005 -5.839 20.128 1.00 97.00 197 THR A C 1
ATOM 1529 O O . THR A 1 197 ? 0.583 -5.622 21.187 1.00 97.00 197 THR A O 1
ATOM 1532 N N . VAL A 1 198 ? -1.273 -6.226 20.070 1.00 95.31 198 VAL A N 1
ATOM 1533 C CA . VAL A 1 198 ? -2.094 -6.510 21.245 1.00 95.31 198 VAL A CA 1
ATOM 1534 C C . VAL A 1 198 ? -2.707 -7.892 21.144 1.00 95.31 198 VAL A C 1
ATOM 1536 O O . VAL A 1 198 ? -3.036 -8.358 20.049 1.00 95.31 198 VAL A O 1
ATOM 1539 N N . ARG A 1 199 ? -2.908 -8.519 22.301 1.00 93.19 199 ARG A N 1
ATOM 1540 C CA . ARG A 1 199 ? -3.722 -9.721 22.422 1.00 93.19 199 ARG A CA 1
ATOM 1541 C C . ARG A 1 199 ? -5.196 -9.337 22.490 1.00 93.19 199 ARG A C 1
ATOM 1543 O O . ARG A 1 199 ? -5.582 -8.460 23.264 1.00 93.19 199 ARG A O 1
ATOM 1550 N N . LEU A 1 200 ? -6.011 -9.994 21.676 1.00 90.38 200 LEU A N 1
ATOM 1551 C CA . LEU A 1 200 ? -7.462 -9.930 21.752 1.00 90.38 200 LEU A CA 1
ATOM 1552 C C . LEU A 1 200 ? -7.949 -11.130 22.567 1.00 90.38 200 LEU A C 1
ATOM 1554 O O . LEU A 1 200 ? -7.845 -12.270 22.120 1.00 90.38 200 LEU A O 1
ATOM 1558 N N . ASP A 1 201 ? -8.483 -10.861 23.757 1.00 82.69 201 ASP A N 1
ATOM 1559 C CA . ASP A 1 201 ? -9.104 -11.865 24.630 1.00 82.69 201 ASP A CA 1
ATOM 1560 C C . ASP A 1 201 ? -10.541 -12.172 24.170 1.00 82.69 201 ASP A C 1
ATOM 1562 O O . ASP A 1 201 ? -11.505 -11.995 24.914 1.00 82.69 201 ASP A O 1
ATOM 1566 N N . GLU A 1 202 ? -10.703 -12.552 22.904 1.00 77.75 202 GLU A N 1
ATOM 1567 C CA . GLU A 1 202 ? -11.992 -12.969 22.350 1.00 77.75 202 GLU A CA 1
ATOM 1568 C C . GLU A 1 202 ? -12.005 -14.497 22.219 1.00 77.75 202 GLU A C 1
ATOM 1570 O O . GLU A 1 202 ? -11.035 -15.095 21.746 1.00 77.75 202 GLU A O 1
ATOM 1575 N N . GLU A 1 203 ? -13.108 -15.135 22.613 1.00 74.38 203 GLU A N 1
ATOM 1576 C CA . GLU A 1 203 ? -13.303 -16.557 22.335 1.00 74.38 203 GLU A CA 1
ATOM 1577 C C . GLU A 1 203 ? -13.425 -16.760 20.824 1.00 74.38 203 GLU A C 1
ATOM 1579 O O . GLU A 1 203 ? -14.319 -16.222 20.165 1.00 74.38 203 GLU A O 1
ATOM 1584 N N . LEU A 1 204 ? -12.499 -17.534 20.265 1.00 72.25 204 LEU A N 1
ATOM 1585 C CA . LEU A 1 204 ? -12.530 -17.874 18.853 1.00 72.25 204 LEU A CA 1
ATOM 1586 C C . LEU A 1 204 ? -13.625 -18.915 18.599 1.00 72.25 204 LEU A C 1
ATOM 1588 O O . LEU A 1 204 ? -13.740 -19.881 19.359 1.00 72.25 204 LEU A O 1
ATOM 1592 N N . PRO A 1 205 ? -14.412 -18.769 17.519 1.00 70.62 205 PRO A N 1
ATOM 1593 C CA . PRO A 1 205 ? -15.337 -19.816 17.128 1.00 70.62 205 PRO A CA 1
ATOM 1594 C C . PRO A 1 205 ? -14.555 -21.091 16.802 1.00 70.62 205 PRO A C 1
ATOM 1596 O O . PRO A 1 205 ? -13.462 -21.041 16.233 1.00 70.62 205 PRO A O 1
ATOM 1599 N N . VAL A 1 206 ? -15.135 -22.244 17.137 1.00 71.50 206 VAL A N 1
ATOM 1600 C CA . VAL A 1 206 ? -14.554 -23.540 16.779 1.00 71.50 206 VAL A CA 1
ATOM 1601 C C . VAL A 1 206 ? -14.472 -23.627 15.257 1.00 71.50 206 VAL A C 1
ATOM 1603 O O . VAL A 1 206 ? -15.494 -23.601 14.568 1.00 71.50 206 VAL A O 1
ATOM 1606 N N . LEU A 1 207 ? -13.252 -23.722 14.731 1.00 67.44 207 LEU A N 1
ATOM 1607 C CA . LEU A 1 207 ? -13.031 -23.983 13.315 1.00 67.44 207 LEU A CA 1
ATOM 1608 C C . LEU A 1 207 ? -13.456 -25.426 13.021 1.00 67.44 207 LEU A C 1
ATOM 1610 O O . LEU A 1 207 ? -13.032 -26.356 13.705 1.00 67.44 207 LEU A O 1
ATOM 1614 N N . SER A 1 208 ? -14.318 -25.606 12.023 1.00 68.62 208 SER A N 1
ATOM 1615 C CA . SER A 1 208 ? -14.722 -26.922 11.531 1.00 68.62 208 SER A CA 1
ATOM 1616 C C . SER A 1 208 ? -14.235 -27.092 10.102 1.00 68.62 208 SER A C 1
ATOM 1618 O O . SER A 1 208 ? -14.504 -26.242 9.255 1.00 68.62 208 SER A O 1
ATOM 1620 N N . ASP A 1 209 ? -13.585 -28.220 9.827 1.00 69.06 209 ASP A N 1
ATOM 1621 C CA . ASP A 1 209 ? -13.225 -28.625 8.463 1.00 69.06 209 ASP A CA 1
ATOM 1622 C C . ASP A 1 209 ? -14.436 -29.162 7.680 1.00 69.06 209 ASP A C 1
ATOM 1624 O O . ASP A 1 209 ? -14.341 -29.466 6.489 1.00 69.06 209 ASP A O 1
ATOM 1628 N N . THR A 1 210 ? -15.594 -29.296 8.338 1.00 73.19 210 THR A N 1
ATOM 1629 C CA . THR A 1 210 ? -16.828 -29.706 7.669 1.00 73.19 210 THR A CA 1
ATOM 1630 C C . THR A 1 210 ? -17.365 -28.517 6.874 1.00 73.19 210 THR A C 1
ATOM 1632 O O . THR A 1 210 ? -17.558 -27.449 7.461 1.00 73.19 210 THR A O 1
ATOM 1635 N N . PRO A 1 211 ? -17.638 -28.668 5.562 1.00 67.62 211 PRO A N 1
ATOM 1636 C CA . PRO A 1 211 ? -18.202 -27.589 4.766 1.00 67.62 211 PRO A CA 1
ATOM 1637 C C . PRO A 1 211 ? -19.465 -27.054 5.445 1.00 67.62 211 PRO A C 1
ATOM 1639 O O . PRO A 1 211 ? -20.317 -27.860 5.840 1.00 67.62 211 PRO A O 1
ATOM 1642 N N . PRO A 1 212 ? -19.612 -25.727 5.596 1.00 66.50 212 PRO A N 1
ATOM 1643 C CA . PRO A 1 212 ? -20.812 -25.173 6.194 1.00 66.50 212 PRO A CA 1
ATOM 1644 C C . PRO A 1 212 ? -22.027 -25.628 5.380 1.00 66.50 212 PRO A C 1
ATOM 1646 O O . PRO A 1 212 ? -22.051 -25.527 4.152 1.00 66.50 212 PRO A O 1
ATOM 1649 N N . SER A 1 213 ? -23.025 -26.164 6.080 1.00 66.88 213 SER A N 1
ATOM 1650 C CA . SER A 1 213 ? -24.365 -26.380 5.548 1.00 66.88 213 SER A CA 1
ATOM 1651 C C . SER A 1 213 ? -25.252 -25.290 6.140 1.00 66.88 213 SER A C 1
ATOM 1653 O O . SER A 1 213 ? -25.445 -25.274 7.358 1.00 66.88 213 SER A O 1
ATOM 1655 N N . PRO A 1 214 ? -25.797 -24.379 5.327 1.00 72.19 214 PRO A N 1
ATOM 1656 C CA . PRO A 1 214 ? -25.801 -24.353 3.860 1.00 72.19 21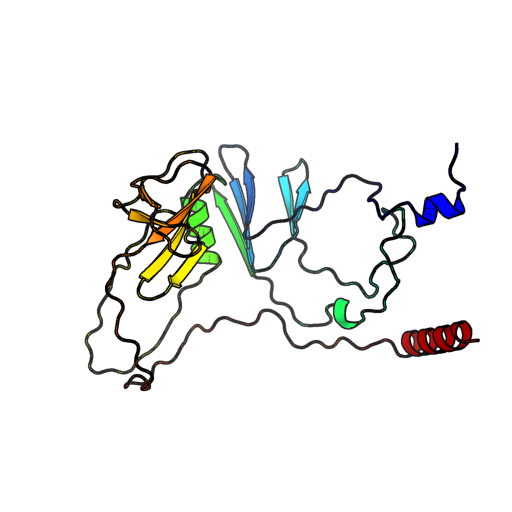4 PRO A CA 1
ATOM 1657 C C . PRO A 1 214 ? -24.500 -23.835 3.225 1.00 72.19 214 PRO A C 1
ATOM 1659 O O . PRO A 1 214 ? -23.724 -23.116 3.856 1.00 72.19 214 PRO A O 1
ATOM 1662 N N . ALA A 1 215 ? -24.321 -24.149 1.938 1.00 79.81 215 ALA A N 1
ATOM 1663 C CA . ALA A 1 215 ? -23.197 -23.673 1.140 1.00 79.81 215 ALA A CA 1
ATOM 1664 C C . ALA A 1 215 ? -23.116 -22.134 1.132 1.00 79.81 215 ALA A C 1
ATOM 1666 O O . ALA A 1 215 ? -24.123 -21.443 0.957 1.00 79.81 215 ALA A O 1
ATOM 1667 N N . VAL A 1 216 ? -21.900 -21.611 1.300 1.00 85.56 216 VAL A N 1
ATOM 1668 C CA . VAL A 1 216 ? -21.596 -20.174 1.262 1.00 85.56 216 VAL A CA 1
ATOM 1669 C C . VAL A 1 216 ? -20.933 -19.838 -0.071 1.00 85.56 216 VAL A C 1
ATOM 1671 O O . VAL A 1 216 ? -19.939 -20.461 -0.448 1.00 85.56 216 VAL A O 1
ATOM 1674 N N . THR A 1 217 ? -21.447 -18.826 -0.766 1.00 88.56 217 THR A N 1
ATOM 1675 C CA . THR A 1 217 ? -20.893 -18.338 -2.035 1.00 88.56 217 THR A CA 1
ATOM 1676 C C . THR A 1 217 ? -20.339 -16.931 -1.861 1.00 88.56 217 THR A C 1
ATOM 1678 O O . THR A 1 217 ? -21.029 -16.030 -1.400 1.00 88.56 217 THR A O 1
ATOM 1681 N N . VAL A 1 218 ? -19.088 -16.709 -2.262 1.00 89.44 218 VAL A N 1
ATOM 1682 C CA . VAL A 1 218 ? -18.495 -15.364 -2.287 1.00 89.44 218 VAL A CA 1
ATOM 1683 C C . VAL A 1 218 ? -18.946 -14.633 -3.551 1.00 89.44 218 VAL A C 1
ATOM 1685 O O . VAL A 1 218 ? -18.576 -15.043 -4.653 1.00 89.44 218 VAL A O 1
ATOM 1688 N N . LEU A 1 219 ? -19.706 -13.546 -3.385 1.00 90.75 219 LEU A N 1
ATOM 1689 C CA . LEU A 1 219 ? -20.225 -12.716 -4.478 1.00 90.75 219 LEU A CA 1
ATOM 1690 C C . LEU A 1 219 ? -19.204 -11.671 -4.947 1.00 90.75 219 LEU A C 1
ATOM 1692 O O . LEU A 1 219 ? -19.060 -11.438 -6.145 1.00 90.75 219 LEU A O 1
ATOM 1696 N N . ALA A 1 220 ? -18.459 -11.066 -4.018 1.00 90.00 220 ALA A N 1
ATOM 1697 C CA . ALA A 1 220 ? -17.447 -10.051 -4.320 1.00 90.00 220 ALA A CA 1
ATOM 1698 C C . ALA A 1 220 ? -16.036 -10.617 -4.123 1.00 90.00 220 ALA A C 1
ATOM 1700 O O . ALA A 1 220 ? -15.381 -10.375 -3.110 1.00 90.00 220 ALA A O 1
ATOM 1701 N N . ARG A 1 221 ? -15.568 -11.422 -5.083 1.00 83.44 221 ARG A N 1
ATOM 1702 C CA . ARG A 1 221 ? -14.211 -11.983 -5.025 1.00 83.44 221 ARG A CA 1
ATOM 1703 C C . ARG A 1 221 ? -13.157 -10.897 -5.272 1.00 83.44 221 ARG A C 1
ATOM 1705 O O . ARG A 1 221 ? -13.362 -10.051 -6.145 1.00 83.44 221 ARG A O 1
ATOM 1712 N N . PRO A 1 222 ? -11.999 -10.953 -4.588 1.00 81.50 222 PRO A N 1
ATOM 1713 C CA . PRO A 1 222 ? -10.843 -10.156 -4.972 1.00 81.50 222 PRO A CA 1
ATOM 1714 C C . PRO A 1 222 ? -10.495 -10.405 -6.445 1.00 81.50 222 PRO A C 1
ATOM 1716 O O . PRO A 1 222 ? -10.356 -11.551 -6.873 1.00 81.50 222 PRO A O 1
ATOM 1719 N N . ALA A 1 223 ? -10.377 -9.332 -7.225 1.00 81.50 223 ALA A N 1
ATOM 1720 C CA . ALA A 1 223 ? -10.049 -9.421 -8.641 1.00 81.50 223 ALA A CA 1
ATOM 1721 C C . ALA A 1 223 ? -8.530 -9.396 -8.854 1.00 81.50 223 ALA A C 1
ATOM 1723 O O . ALA A 1 223 ? -7.823 -8.543 -8.307 1.00 81.50 223 ALA A O 1
ATOM 1724 N N . TRP A 1 224 ? -8.036 -10.296 -9.703 1.00 85.44 224 TRP A N 1
ATOM 1725 C CA . TRP A 1 224 ? -6.688 -10.186 -10.250 1.00 85.44 224 TRP A CA 1
ATOM 1726 C C . TRP A 1 224 ? -6.595 -8.941 -11.137 1.00 85.44 224 TRP A C 1
ATOM 1728 O O . TRP A 1 224 ? -7.468 -8.683 -11.964 1.00 85.44 224 TRP A O 1
ATOM 1738 N N . ARG A 1 225 ? -5.540 -8.142 -10.939 1.00 89.25 225 ARG A N 1
ATOM 1739 C CA . ARG A 1 225 ? -5.338 -6.863 -11.648 1.00 89.25 225 ARG A CA 1
ATOM 1740 C C . ARG A 1 225 ? -4.390 -6.957 -12.843 1.00 89.25 225 ARG A C 1
ATOM 1742 O O . ARG A 1 225 ? -4.285 -5.995 -13.596 1.00 89.25 225 ARG A O 1
ATOM 1749 N N . GLY A 1 226 ? -3.706 -8.085 -13.014 1.00 91.00 226 GLY A N 1
ATOM 1750 C CA . GLY A 1 226 ? -2.894 -8.388 -14.190 1.00 91.00 226 GLY A CA 1
ATOM 1751 C C . GLY A 1 226 ? -3.511 -9.549 -14.958 1.00 91.00 226 GLY A C 1
ATOM 1752 O O . GLY A 1 226 ? -3.894 -10.540 -14.341 1.00 91.00 226 GLY A O 1
ATOM 1753 N N . GLY A 1 227 ? -3.621 -9.398 -16.274 1.00 92.44 227 GLY A N 1
ATOM 1754 C CA . GLY A 1 227 ? -3.965 -10.477 -17.194 1.00 92.44 227 GLY A CA 1
ATOM 1755 C C . GLY A 1 227 ? -2.744 -11.297 -17.603 1.00 92.44 227 GLY A C 1
ATOM 1756 O O . GLY A 1 227 ? -1.637 -11.101 -17.087 1.00 92.44 227 GLY A O 1
ATOM 1757 N N . ASP A 1 228 ? -2.962 -12.191 -18.562 1.00 94.69 228 ASP A N 1
ATOM 1758 C CA . ASP A 1 228 ? -1.931 -13.083 -19.082 1.00 94.69 228 ASP A CA 1
ATOM 1759 C C . ASP A 1 228 ? -0.785 -12.316 -19.744 1.00 94.69 228 ASP A C 1
ATOM 1761 O O . ASP A 1 228 ? -0.967 -11.257 -20.348 1.00 94.69 228 ASP A O 1
ATOM 1765 N N . ASN A 1 229 ? 0.421 -12.864 -19.616 1.00 92.38 229 ASN A N 1
ATOM 1766 C CA . ASN A 1 229 ? 1.599 -12.314 -20.264 1.00 92.38 229 ASN A CA 1
ATOM 1767 C C . ASN A 1 229 ? 1.646 -12.734 -21.737 1.00 92.38 229 ASN A C 1
ATOM 1769 O O . ASN A 1 229 ? 1.643 -13.923 -22.046 1.00 92.38 229 ASN A O 1
ATOM 1773 N N . HIS A 1 230 ? 1.747 -11.757 -22.632 1.00 94.06 230 HIS A N 1
ATOM 1774 C CA . HIS A 1 230 ? 1.932 -11.958 -24.069 1.00 94.06 230 HIS A CA 1
ATOM 1775 C C . HIS A 1 230 ? 3.359 -11.632 -24.534 1.00 94.06 230 HIS A C 1
ATOM 1777 O O . HIS A 1 230 ? 3.637 -11.731 -25.728 1.00 94.06 230 HIS A O 1
ATOM 1783 N N . GLY A 1 231 ? 4.249 -11.300 -23.588 1.00 90.88 231 GLY A N 1
ATOM 1784 C CA . GLY A 1 231 ? 5.683 -11.132 -23.801 1.00 90.88 231 GLY A CA 1
ATOM 1785 C C . GLY A 1 231 ? 6.298 -12.305 -24.551 1.00 90.88 231 GLY A C 1
ATOM 1786 O O . GLY A 1 231 ? 6.146 -13.455 -24.142 1.00 90.88 231 GLY A O 1
ATOM 1787 N N . ARG A 1 232 ? 6.995 -12.023 -25.654 1.00 94.00 232 ARG A N 1
ATOM 1788 C CA . ARG A 1 232 ? 7.821 -13.014 -26.358 1.00 94.00 232 ARG A CA 1
ATOM 1789 C C . ARG A 1 232 ? 9.252 -12.508 -26.524 1.00 94.00 232 ARG A C 1
ATOM 1791 O O . ARG A 1 232 ? 9.423 -11.347 -26.893 1.00 94.00 232 ARG A O 1
ATOM 1798 N N . PRO A 1 233 ? 10.274 -13.339 -26.271 1.00 95.06 233 PRO A N 1
ATOM 1799 C CA . PRO A 1 233 ? 11.644 -13.004 -26.638 1.00 95.06 233 PRO A CA 1
ATOM 1800 C C . PRO A 1 233 ? 11.733 -12.652 -28.126 1.00 95.06 233 PRO A C 1
ATOM 1802 O O . PRO A 1 233 ? 11.110 -13.324 -28.951 1.00 95.06 233 PRO A O 1
ATOM 1805 N N . ASP A 1 234 ? 12.498 -11.618 -28.458 1.00 95.62 234 ASP A N 1
ATOM 1806 C CA . ASP A 1 234 ? 12.847 -11.317 -29.842 1.00 95.62 234 ASP A CA 1
ATOM 1807 C C . ASP A 1 234 ? 13.826 -12.398 -30.348 1.00 95.62 234 ASP A C 1
ATOM 1809 O O . ASP A 1 234 ? 14.883 -12.590 -29.733 1.00 95.62 234 ASP A O 1
ATOM 1813 N N . PRO A 1 235 ? 13.485 -13.144 -31.415 1.00 96.31 235 PRO A N 1
ATOM 1814 C CA . PRO A 1 235 ? 14.322 -14.234 -31.905 1.00 96.31 235 PRO A CA 1
ATOM 1815 C C . PRO A 1 235 ? 15.703 -13.763 -32.372 1.00 96.31 235 PRO A C 1
ATOM 1817 O O . PRO A 1 235 ? 16.670 -14.503 -32.189 1.00 96.31 235 PRO A O 1
ATOM 1820 N N . ASP A 1 236 ? 15.818 -12.546 -32.906 1.00 96.94 236 ASP A N 1
ATOM 1821 C CA . ASP A 1 236 ? 17.083 -12.012 -33.411 1.00 96.94 236 ASP A CA 1
ATOM 1822 C C . ASP A 1 236 ? 18.017 -11.666 -32.243 1.00 96.94 236 ASP A C 1
ATOM 1824 O O . ASP A 1 236 ? 19.208 -11.980 -32.273 1.00 96.94 236 ASP A O 1
ATOM 1828 N N . ILE A 1 237 ? 17.467 -11.114 -31.154 1.00 93.94 237 ILE A N 1
ATOM 1829 C CA . ILE A 1 237 ? 18.225 -10.865 -29.917 1.00 93.94 237 ILE A CA 1
ATOM 1830 C C . ILE A 1 237 ? 18.713 -12.186 -29.314 1.00 93.94 237 ILE A C 1
ATOM 1832 O O . ILE A 1 237 ? 19.865 -12.285 -28.891 1.00 93.94 237 ILE A O 1
ATOM 1836 N N . ILE A 1 238 ? 17.865 -13.217 -29.282 1.00 94.94 238 ILE A N 1
ATOM 1837 C CA . ILE A 1 238 ? 18.253 -14.541 -28.774 1.00 94.94 238 ILE A CA 1
ATOM 1838 C C . ILE A 1 238 ? 19.361 -15.165 -29.631 1.00 94.94 238 ILE A C 1
ATOM 1840 O O . ILE A 1 238 ? 20.312 -15.727 -29.079 1.00 94.94 238 ILE A O 1
ATOM 1844 N N . ALA A 1 239 ? 19.275 -15.043 -30.958 1.00 95.81 239 ALA A N 1
ATOM 1845 C CA . ALA A 1 239 ? 20.314 -15.520 -31.864 1.00 95.81 239 ALA A CA 1
ATOM 1846 C C . ALA A 1 239 ? 21.652 -14.810 -31.602 1.00 95.81 239 ALA A C 1
ATOM 1848 O O . ALA A 1 239 ? 22.662 -15.482 -31.394 1.00 95.81 239 ALA A O 1
ATOM 1849 N N . GLN A 1 240 ? 21.640 -13.477 -31.494 1.00 94.25 240 GLN A N 1
ATOM 1850 C CA . GLN A 1 240 ? 22.841 -12.691 -31.204 1.00 94.25 240 GLN A CA 1
ATOM 1851 C C . GLN A 1 240 ? 23.470 -13.057 -29.855 1.00 94.25 240 GLN A C 1
ATOM 1853 O O . GLN A 1 240 ? 24.686 -13.193 -29.745 1.00 94.25 240 GLN A O 1
ATOM 1858 N N . LEU A 1 241 ? 22.656 -13.228 -28.809 1.00 91.62 241 LEU A N 1
ATOM 1859 C CA . LEU A 1 241 ? 23.154 -13.638 -27.494 1.00 91.62 241 LEU A CA 1
ATOM 1860 C C . LEU A 1 241 ? 23.797 -15.030 -27.544 1.00 91.62 241 LEU A C 1
ATOM 1862 O O . LEU A 1 241 ? 24.806 -15.251 -26.881 1.00 91.62 241 LEU A O 1
ATOM 1866 N N . THR A 1 242 ? 23.240 -15.946 -28.338 1.00 93.50 242 THR A N 1
ATOM 1867 C CA . THR A 1 242 ? 23.785 -17.301 -28.513 1.00 93.50 242 THR A CA 1
ATOM 1868 C C . THR A 1 242 ? 25.145 -17.273 -29.211 1.00 93.50 242 THR A C 1
ATOM 1870 O O . THR A 1 242 ? 26.064 -17.965 -28.779 1.00 93.50 242 THR A O 1
ATOM 1873 N N . GLU A 1 243 ? 25.294 -16.448 -30.249 1.00 94.00 243 GLU A N 1
ATOM 1874 C CA . GLU A 1 243 ? 26.573 -16.246 -30.941 1.00 94.00 243 GLU A CA 1
ATOM 1875 C C . GLU A 1 243 ? 27.629 -15.652 -29.999 1.00 94.00 243 GLU A C 1
ATOM 1877 O O . GLU A 1 243 ? 28.716 -16.209 -29.866 1.00 94.00 243 GLU A O 1
ATOM 1882 N N . ASN A 1 244 ? 27.272 -14.608 -29.243 1.00 89.38 244 ASN A N 1
ATOM 1883 C CA . ASN A 1 244 ? 28.178 -13.981 -28.277 1.00 89.38 244 ASN A CA 1
ATOM 1884 C C . ASN A 1 244 ? 28.658 -14.965 -27.194 1.00 89.38 244 ASN A C 1
ATOM 1886 O O . ASN A 1 244 ? 29.808 -14.897 -26.765 1.00 89.38 244 ASN A O 1
ATOM 1890 N N . ILE A 1 245 ? 27.790 -15.872 -26.728 1.00 89.38 245 ILE A N 1
ATOM 1891 C CA . ILE A 1 245 ? 28.180 -16.922 -25.772 1.00 89.38 245 ILE A CA 1
ATOM 1892 C C . ILE A 1 245 ? 29.219 -17.851 -26.410 1.00 89.38 245 ILE A C 1
ATOM 1894 O O . ILE A 1 245 ? 30.250 -18.115 -25.796 1.00 89.38 245 ILE A O 1
ATOM 1898 N N . ALA A 1 246 ? 28.986 -18.292 -27.648 1.00 91.75 246 ALA A N 1
ATOM 1899 C CA . ALA A 1 246 ? 29.899 -19.183 -28.359 1.00 91.75 246 ALA A CA 1
ATOM 1900 C C . ALA A 1 246 ? 31.268 -18.542 -28.657 1.00 91.75 246 ALA A C 1
ATOM 1902 O O . ALA A 1 246 ? 32.269 -19.254 -28.729 1.00 91.75 246 ALA A O 1
ATOM 1903 N N . GLU A 1 247 ? 31.330 -17.220 -28.837 1.00 92.00 247 GLU A N 1
ATOM 1904 C CA . GLU A 1 247 ? 32.591 -16.480 -28.975 1.00 92.00 247 GLU A CA 1
ATOM 1905 C C . GLU A 1 247 ? 33.358 -16.374 -27.652 1.00 92.00 247 GLU A C 1
ATOM 1907 O O . GLU A 1 247 ? 34.579 -16.487 -27.645 1.00 92.00 247 GLU A O 1
ATOM 1912 N N . LEU A 1 248 ? 32.661 -16.169 -26.530 1.00 87.44 248 LEU A N 1
ATOM 1913 C CA . LEU A 1 248 ? 33.283 -16.039 -25.205 1.00 87.44 248 LEU A CA 1
ATOM 1914 C C . LEU A 1 248 ? 33.789 -17.371 -24.633 1.00 87.44 248 LEU A C 1
ATOM 1916 O O . LEU A 1 248 ? 34.616 -17.366 -23.721 1.00 87.44 248 LEU A O 1
ATOM 1920 N N . GLU A 1 249 ? 33.273 -18.496 -25.126 1.00 87.88 249 GLU A N 1
ATOM 1921 C CA . GLU A 1 249 ? 33.712 -19.845 -24.749 1.00 87.88 249 GLU A CA 1
ATOM 1922 C C . GLU A 1 249 ? 34.960 -20.328 -25.521 1.00 87.88 249 GLU A C 1
ATOM 1924 O O . GLU A 1 249 ? 35.490 -21.395 -25.195 1.00 87.88 249 GLU A O 1
ATOM 1929 N N . GLN A 1 250 ? 35.441 -19.564 -26.514 1.00 76.81 250 GLN A N 1
ATOM 1930 C CA . GLN A 1 250 ? 36.667 -19.835 -27.288 1.00 76.81 250 GLN A CA 1
ATOM 1931 C C . GLN A 1 250 ? 37.904 -19.167 -26.675 1.00 76.81 250 GLN A C 1
ATOM 1933 O O . GLN A 1 250 ? 38.978 -19.816 -26.710 1.00 76.81 250 GLN A O 1
#

Radius of gyration: 25.86 Å; chains: 1; bounding box: 80×54×63 Å